Protein 6P58 (pdb70)

Radius of gyration: 21.05 Å; Cα contacts (8 Å, |Δi|>4): 597; chains: 2; bounding box: 44×36×64 Å

InterPro domains:
  IPR003018 GAF domain [PF01590] (439-574)
  IPR003018 GAF domain [SM00065] (439-590)
  IPR003660 HAMP domain [PF00672] (363-412)
  IPR003660 HAMP domain [PF00672] (616-656)
  IPR003660 HAMP domain [PS50885] (363-415)
  IPR003660 HAMP domain [PS50885] (608-659)
  IPR003660 HAMP domain [SM00304] (363-415)
  IPR003660 HAMP domain [SM00304] (608-659)
  IPR004089 Methyl-accepting chemotaxis protein (MCP) signalling domain [PF00015] (720-902)
  IPR004089 Methyl-accepting chemotaxis protein (MCP) signalling domain [PS50111] (664-900)
  IPR004089 Methyl-accepting chemotaxis protein (MCP) signalling domain [SM00283] (674-935)
  IPR016132 Phytochrome chromophore attachment domain [PS50046] (439-575)
  IPR029016 GAF-like domain superfamily [G3DSA:3.30.450.40] (422-582)
  IPR033479 Double Cache domain 1 [PF02743] (86-319)

Secondary structure (DSSP, 8-state):
-HHHHHHHHHHHHHHHHHHHHT-SEEEEEEE-TT--EEEEEEEE-TTS---TT-EE--THIIIIIHHHHHTT--EEES-GGGTT--HHHHHHHTTT--SEEEEEEEEETTEEEEEEEEEE-SS-----HHHHHHHHHHHHHHHHHHHHH-/-HHHHHHHHHHHHHHHHHHHHT-SEEEEEEE-TT--EEEEEEEE-TTS---TT-EE--THIIIIIHHHHHTT--EEES-GGGS---HHHHHHHGGGTEEEEEEEEEEETTEEEEEEEEEEESS-----HHHHHHHHHHHHHHHHHHHHH-

Sequence (300 aa):
SELRRDRRQAIFETLVAKGRELLLACDRVIVYAFDDNYVGGTVVAESVAEGWPQARDQVIEDPCFREHWVEAYRRQGRIQATTDIFKKAGLTECHLNQLRPLKVRANLVVPMVIDDQLFGLLIAHQASEPRQWQEIEIDDQFSELASTGSLVLERRLHSELRDRQAIFETLVAKGRELLACDRVIVYAFDDDNYVGTVVAESVAEEGWPQQARDQVIEEDPCFREHWVEAYRQGRIQATTDIFKAGLTECHLNQLRPLKVRANLVVPMMVIDDQLFGLLIAHQASEPRQWQEIEIDQFSELASTGSLVLERLH

Nearest PDB structures (foldseek):
  4fof-assembly1_A  TM=9.927E-01  e=2.897E-31  Thermosynechococcus vestitus BP-1
  6p58-assembly1_A  TM=9.940E-01  e=1.508E-30  Thermosynechococcus vestitus BP-1
  6mgh-assembly2_B  TM=9.436E-01  e=1.196E-17  Acaryochloris marina
  7lsc-assembly1_D  TM=9.495E-01  e=9.112E-17  Escherichia coli
  7lsc-assembly1_A  TM=9.448E-01  e=1.175E-16  Escherichia coli

Foldseek 3Di:
DLVVVLLVLQQVLFVVLCVLVVAAKKFWWFQDPQRWTAGDYMDGDPPFDDSHGDTHGDCCCVVPNQLVLLVKDKDWFQAPVPPPDDPVVCVRCVNGAAGTKIWHFQAAPSGGGTIIMTGHGPHGDGQDPVSNVVSNVSSPVSSVCSNPVD/DLVVLLLVLQQVLFVVLCVLVVAAKKFWFFQDPQGFTFRCYMDGDPPFDDRHGDTHGDNCCNPPNQVVLLVWDKDWFQAPVPPPDDPVVVVVCVNRQFGIKIWTFQAAPSGTGTIIMTGHGPHGDDQDPVSNVVSNVSSVVSRVVSNVVD

CATH classification: 3.30.450.40

Solvent-accessible surface area: 14830 Å² total; per-residue (Å²): 81,121,122,171,15,54,64,12,0,0,55,3,0,2,42,28,0,69,141,59,3,84,5,20,0,0,5,0,11,10,28,78,148,101,69,18,0,43,1,30,4,27,19,34,26,174,73,68,52,136,0,31,120,76,105,33,96,15,56,39,25,96,111,120,90,23,84,31,8,80,136,46,89,56,77,46,17,62,17,7,135,173,50,79,59,91,128,99,52,29,90,42,20,124,83,11,86,9,61,0,15,0,10,0,20,0,45,25,87,113,122,9,42,0,0,0,16,0,6,16,12,72,89,61,44,133,16,83,141,80,33,36,64,54,0,32,47,14,0,40,7,0,2,38,0,21,58,117,15,133,79,88,126,175,12,66,58,10,0,11,22,0,0,2,35,17,0,70,120,44,4,84,6,23,1,0,6,0,10,17,28,72,130,86,48,24,0,42,0,34,0,17,18,36,25,178,77,73,47,140,0,90,103,100,96,36,129,14,63,33,25,97,110,124,93,36,100,33,9,84,142,42,73,63,72,43,21,60,13,2,105,170,49,83,60,92,104,101,53,10,88,40,20,90,82,16,99,5,59,0,19,0,13,1,19,0,36,7,96,106,86,7,48,0,0,0,17,0,6,16,3,76,91,63,45,127,15,89,127,79,44,35,64,34,0,33,78,12,1,38,5,0,7,65,0,12,57,124,16,136

Structure (mmCIF, N/CA/C/O backbone):
data_6P58
#
_entry.id   6P58
#
_cell.length_a   41.618
_cell.length_b   61.052
_cell.length_c   116.148
_cell.angle_alpha   90.000
_cell.angle_beta   90.000
_cell.angle_gamma   90.000
#
_symmetry.space_group_name_H-M   'P 21 21 21'
#
loop_
_entity.id
_entity.type
_entity.pdbx_description
1 polymer 'Methyl-accepting chemotaxis protein'
2 non-polymer 'Phycoviolobilin, blue light-absorbing form'
3 non-polymer 'MAGNESIUM ION'
4 non-polymer 1,2-ETHANEDIOL
5 water water
#
loop_
_atom_site.group_PDB
_atom_site.id
_atom_site.type_symbol
_atom_site.label_atom_id
_atom_site.label_alt_id
_atom_site.label_comp_id
_atom_site.label_asym_id
_atom_site.label_entity_id
_atom_site.label_seq_id
_atom_site.pdbx_PDB_ins_code
_atom_site.Cartn_x
_atom_site.Cartn_y
_atom_site.Cartn_z
_atom_site.occupancy
_atom_site.B_iso_or_equiv
_atom_site.auth_seq_id
_atom_site.auth_comp_id
_atom_site.auth_asym_id
_atom_site.auth_atom_id
_atom_site.pdbx_PDB_model_num
ATOM 1 N N . SER A 1 1 ? 19.875 -15.975 9.837 1.00 31.99 435 SER A N 1
ATOM 2 C CA . SER A 1 1 ? 19.198 -15.475 8.612 1.00 22.92 435 SER A CA 1
ATOM 3 C C . SER A 1 1 ? 17.977 -14.632 9.000 1.00 21.69 435 SER A C 1
ATOM 4 O O . SER A 1 1 ? 17.085 -15.165 9.688 1.00 21.12 435 SER A O 1
ATOM 11 N N . GLU A 1 2 ? 17.948 -13.384 8.552 1.00 19.52 436 GLU A N 1
ATOM 12 C CA . GLU A 1 2 ? 16.855 -12.428 8.858 1.00 22.48 436 GLU A CA 1
ATOM 13 C C . GLU A 1 2 ? 15.550 -12.949 8.260 1.00 19.40 436 GLU A C 1
ATOM 14 O O . GLU A 1 2 ? 14.537 -12.838 8.878 1.00 20.76 436 GLU A O 1
ATOM 20 N N . LEU A 1 3 ? 15.603 -13.527 7.077 1.00 18.49 437 LEU A N 1
ATOM 21 C CA . LEU A 1 3 ? 14.383 -13.986 6.426 1.00 17.27 437 LEU A CA 1
ATOM 22 C C . LEU A 1 3 ? 13.725 -15.111 7.216 1.00 16.97 437 LEU A C 1
ATOM 23 O O . LEU A 1 3 ? 12.501 -15.118 7.398 1.00 17.07 437 LEU A O 1
ATOM 39 N N A ARG A 1 4 ? 14.521 -16.071 7.691 0.55 17.86 438 ARG A N 1
ATOM 40 N N B ARG A 1 4 ? 14.517 -16.074 7.693 0.45 17.85 438 ARG A N 1
ATOM 41 C CA A ARG A 1 4 ? 13.967 -17.174 8.469 0.55 17.94 438 ARG A CA 1
ATOM 42 C CA B ARG A 1 4 ? 13.945 -17.171 8.467 0.45 17.92 438 ARG A CA 1
ATOM 43 C C A ARG A 1 4 ? 13.436 -16.686 9.811 0.55 20.18 438 ARG A C 1
ATOM 44 C C B ARG A 1 4 ? 13.427 -16.681 9.813 0.45 17.83 438 ARG A C 1
ATOM 45 O O A ARG A 1 4 ? 12.340 -17.076 10.231 0.55 17.54 438 ARG A O 1
ATOM 46 O O B ARG A 1 4 ? 12.332 -17.066 10.241 0.45 17.23 438 ARG A O 1
ATOM 87 N N . ASP A 1 5 ? 14.197 -15.831 10.497 1.00 18.61 439 ASP A N 1
ATOM 88 C CA . ASP A 1 5 ? 13.734 -15.285 11.769 1.00 18.72 439 ASP A CA 1
ATOM 89 C C . ASP A 1 5 ? 12.458 -14.474 11.580 1.00 19.93 439 ASP A C 1
ATOM 90 O O . ASP A 1 5 ? 11.536 -14.552 12.400 1.00 16.99 439 ASP A O 1
ATOM 100 N N A ARG A 1 6 ? 12.403 -13.670 10.514 0.64 16.90 440 ARG A N 1
ATOM 101 N N B ARG A 1 6 ? 12.385 -13.694 10.499 0.36 16.88 440 ARG A N 1
ATOM 102 C CA A ARG A 1 6 ? 11.198 -12.915 10.184 0.64 15.94 440 ARG A CA 1
ATOM 103 C CA B ARG A 1 6 ? 11.186 -12.909 10.222 0.36 15.94 440 ARG A CA 1
ATOM 104 C C A ARG A 1 6 ? 9.970 -13.812 10.189 0.64 15.06 440 ARG A C 1
ATOM 105 C C B ARG A 1 6 ? 9.949 -13.797 10.167 0.36 15.05 440 ARG A C 1
ATOM 106 O O A ARG A 1 6 ? 8.960 -13.511 10.835 0.64 15.97 440 ARG A O 1
ATOM 107 O O B ARG A 1 6 ? 8.913 -13.478 10.762 0.36 14.57 440 ARG A O 1
ATOM 148 N N . GLN A 1 7 ? 10.032 -14.913 9.438 1.00 15.63 441 GLN A N 1
ATOM 149 C CA . GLN A 1 7 ? 8.867 -15.777 9.293 1.00 18.80 441 GLN A CA 1
ATOM 150 C C . GLN A 1 7 ? 8.428 -16.343 10.635 1.00 19.16 441 GLN A C 1
ATOM 151 O O . GLN A 1 7 ? 7.227 -16.473 10.898 1.00 19.90 441 GLN A O 1
ATOM 166 N N . ALA A 1 8 ? 9.384 -16.675 11.505 1.00 17.67 442 ALA A N 1
ATOM 167 C CA . ALA A 1 8 ? 9.032 -17.178 12.828 1.00 18.02 442 ALA A CA 1
ATOM 168 C C . ALA A 1 8 ? 8.193 -16.160 13.590 1.00 21.68 442 ALA A C 1
ATOM 169 O O . ALA A 1 8 ? 7.172 -16.505 14.196 1.00 20.60 442 ALA A O 1
ATOM 176 N N . ILE A 1 9 ? 8.609 -14.893 13.568 1.00 15.29 443 ILE A N 1
ATOM 177 C CA . ILE A 1 9 ? 7.837 -13.857 14.245 1.00 14.96 443 ILE A CA 1
ATOM 178 C C . ILE A 1 9 ? 6.477 -13.687 13.580 1.00 15.00 443 ILE A C 1
ATOM 179 O O . ILE A 1 9 ? 5.448 -13.604 14.262 1.00 14.49 443 ILE A O 1
ATOM 195 N N . PHE A 1 10 ? 6.445 -13.645 12.244 1.00 13.68 444 PHE A N 1
ATOM 196 C CA . PHE A 1 10 ? 5.177 -13.443 11.547 1.00 13.16 444 PHE A CA 1
ATOM 197 C C . PHE A 1 10 ? 4.194 -14.565 11.859 1.00 13.00 444 PHE A C 1
ATOM 198 O O . PHE A 1 10 ? 2.996 -14.321 12.038 1.00 12.78 444 PHE A O 1
ATOM 215 N N . GLU A 1 11 ? 4.679 -15.808 11.905 1.00 14.18 445 GLU A N 1
ATOM 216 C CA . GLU A 1 11 ? 3.786 -16.928 12.183 1.00 13.57 445 GLU A CA 1
ATOM 217 C C . GLU A 1 11 ? 3.191 -16.818 13.580 1.00 15.48 445 GLU A C 1
ATOM 218 O O . GLU A 1 11 ? 2.023 -17.163 13.794 1.00 16.96 445 GLU A O 1
ATOM 230 N N . THR A 1 12 ? 3.982 -16.349 14.548 1.00 13.70 446 THR A N 1
ATOM 231 C CA . THR A 1 12 ? 3.449 -16.131 15.890 1.00 13.91 446 THR A CA 1
ATOM 232 C C . THR A 1 12 ? 2.395 -15.033 15.883 1.00 14.31 446 THR A C 1
ATOM 233 O O . THR A 1 12 ? 1.346 -15.168 16.522 1.00 15.72 446 THR A O 1
ATOM 244 N N . LEU A 1 13 ? 2.652 -13.942 15.158 1.00 12.90 447 LEU A N 1
ATOM 245 C CA . LEU A 1 13 ? 1.723 -12.818 15.160 1.00 13.06 447 LEU A CA 1
ATOM 246 C C . LEU A 1 13 ? 0.374 -13.213 14.572 1.00 13.76 447 LEU A C 1
ATOM 247 O O . LEU A 1 13 ? -0.677 -12.884 15.133 1.00 13.29 447 LEU A O 1
ATOM 263 N N . VAL A 1 14 ? 0.375 -13.908 13.433 1.00 13.15 448 VAL A N 1
ATOM 264 C CA . VAL A 1 14 ? -0.899 -14.226 12.793 1.00 12.79 448 VAL A CA 1
ATOM 265 C C . VAL A 1 14 ? -1.663 -15.272 13.599 1.00 13.54 448 VAL A C 1
ATOM 266 O O . VAL A 1 14 ? -2.888 -15.194 13.732 1.00 13.25 448 VAL A O 1
ATOM 279 N N . ALA A 1 15 ? -0.957 -16.252 14.168 1.00 13.16 449 ALA A N 1
ATOM 280 C CA . ALA A 1 15 ? -1.633 -17.277 14.958 1.00 13.65 449 ALA A CA 1
ATOM 281 C C . ALA A 1 15 ? -2.207 -16.689 16.241 1.00 14.69 449 ALA A C 1
ATOM 282 O O . ALA A 1 15 ? -3.380 -16.903 16.566 1.00 15.27 449 ALA A O 1
ATOM 289 N N . LYS A 1 16 ? -1.389 -15.945 16.986 1.00 14.25 450 LYS A N 1
ATOM 290 C CA . LYS A 1 16 ? -1.875 -15.314 18.207 1.00 13.26 450 LYS A CA 1
ATOM 291 C C . LYS A 1 16 ? -2.942 -14.275 17.893 1.00 14.65 450 LYS A C 1
ATOM 292 O O . LYS A 1 16 ? -3.917 -14.128 18.640 1.00 15.31 450 LYS A O 1
ATOM 311 N N . GLY A 1 17 ? -2.777 -13.550 16.785 1.00 13.59 451 GLY A N 1
ATOM 312 C CA . GLY A 1 17 ? -3.761 -12.544 16.417 1.00 13.58 451 GLY A CA 1
ATOM 313 C C . GLY A 1 17 ? -5.133 -13.135 16.152 1.00 13.78 451 GLY A C 1
ATOM 314 O O . GLY A 1 17 ? -6.148 -12.620 16.627 1.00 14.39 451 GLY A O 1
ATOM 318 N N . ARG A 1 18 ? -5.187 -14.224 15.383 1.00 13.61 452 ARG A N 1
ATOM 319 C CA . ARG A 1 18 ? -6.482 -14.825 15.091 1.00 14.23 452 ARG A CA 1
ATOM 320 C C . ARG A 1 18 ? -7.085 -15.482 16.327 1.00 14.38 452 ARG A C 1
ATOM 321 O O . ARG A 1 18 ? -8.309 -15.483 16.489 1.00 15.39 452 ARG A O 1
ATOM 342 N N . GLU A 1 19 ? -6.250 -16.035 17.210 1.00 14.03 453 GLU A N 1
ATOM 343 C CA 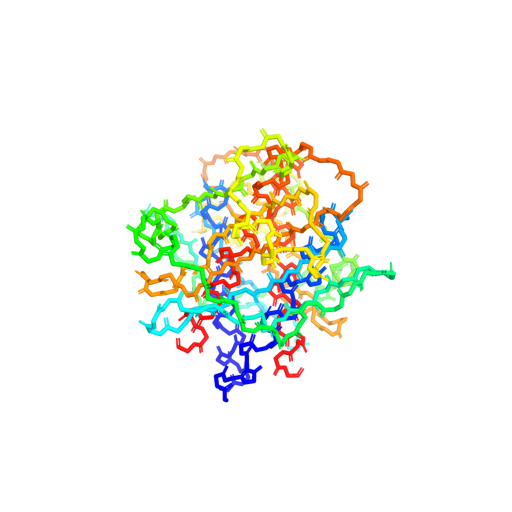. GLU A 1 19 ? -6.772 -16.599 18.450 1.00 17.60 453 GLU A CA 1
ATOM 344 C C . GLU A 1 19 ? -7.367 -15.509 19.331 1.00 16.14 453 GLU A C 1
ATOM 345 O O . GLU A 1 19 ? -8.446 -15.686 19.909 1.00 20.02 453 GLU A O 1
ATOM 357 N N A LEU A 1 20 ? -6.665 -14.381 19.449 0.62 13.40 454 LEU A N 1
ATOM 358 N N B LEU A 1 20 ? -6.696 -14.358 19.423 0.38 19.74 454 LEU A N 1
ATOM 359 C CA A LEU A 1 20 ? -7.146 -13.270 20.263 0.62 13.30 454 LEU A CA 1
ATOM 360 C CA B LEU A 1 20 ? -7.176 -13.298 20.303 0.38 32.57 454 LEU A CA 1
ATOM 361 C C A LEU A 1 20 ? -8.495 -12.769 19.763 0.62 19.92 454 LEU A C 1
ATOM 362 C C B LEU A 1 20 ? -8.451 -12.647 19.778 0.38 14.65 454 LEU A C 1
ATOM 363 O O A LEU A 1 20 ? -9.439 -12.599 20.544 0.62 15.37 454 LEU A O 1
ATOM 364 O O B LEU A 1 20 ? -9.293 -12.216 20.574 0.38 13.93 454 LEU A O 1
ATOM 395 N N . LEU A 1 21 ? -8.606 -12.540 18.457 1.00 16.34 455 LEU A N 1
ATOM 396 C CA . LEU A 1 21 ? -9.788 -11.912 17.882 1.00 14.85 455 LEU A CA 1
ATOM 397 C C . LEU A 1 21 ? -10.872 -12.896 17.475 1.00 15.77 455 LEU A C 1
ATOM 398 O O . LEU A 1 21 ? -12.017 -12.477 17.268 1.00 16.90 455 LEU A O 1
ATOM 414 N N . ALA A 1 22 ? -10.548 -14.180 17.343 1.00 14.68 456 ALA A N 1
ATOM 415 C CA . ALA A 1 22 ? -11.496 -15.169 16.839 1.00 16.41 456 ALA A CA 1
ATOM 416 C C . ALA A 1 22 ? -12.152 -14.674 15.552 1.00 15.06 456 ALA A C 1
ATOM 417 O O . ALA A 1 22 ? -13.371 -14.736 15.374 1.00 20.17 456 ALA A O 1
ATOM 424 N N . CYS A 1 23 ? -11.320 -14.162 14.652 1.00 13.42 457 CYS A N 1
ATOM 425 C CA . CYS A 1 23 ? -11.761 -13.673 13.358 1.00 13.28 457 CYS A CA 1
ATOM 426 C C . CYS A 1 23 ? -11.405 -14.695 12.283 1.00 13.18 457 CYS A C 1
ATOM 427 O O . CYS A 1 23 ? -10.838 -15.753 12.559 1.00 14.89 457 CYS A O 1
ATOM 435 N N . ASP A 1 24 ? -11.740 -14.369 11.034 1.00 13.23 458 ASP A N 1
ATOM 436 C CA . ASP A 1 24 ? -11.589 -15.338 9.956 1.00 13.38 458 ASP A CA 1
ATOM 437 C C . ASP A 1 24 ? -10.168 -15.393 9.412 1.00 16.09 458 ASP A C 1
ATOM 438 O O . ASP A 1 24 ? -9.730 -16.453 8.953 1.00 13.17 458 ASP A O 1
ATOM 447 N N . ARG A 1 25 ? -9.433 -14.287 9.454 1.00 12.24 459 ARG A N 1
ATOM 448 C CA . ARG A 1 25 ? -8.096 -14.263 8.885 1.00 11.86 459 ARG A CA 1
ATOM 449 C C . ARG A 1 25 ? -7.277 -13.188 9.576 1.00 11.39 459 ARG A C 1
ATOM 450 O O . ARG A 1 25 ? -7.798 -12.120 9.907 1.00 11.34 459 ARG A O 1
ATOM 471 N N . VAL A 1 26 ? -5.999 -13.483 9.799 1.00 11.20 460 VAL A N 1
ATOM 472 C CA . VAL A 1 26 ? -5.008 -12.480 10.173 1.00 10.90 460 VAL A CA 1
ATOM 473 C C . VAL A 1 26 ? -3.799 -12.666 9.269 1.00 11.43 460 VAL A C 1
ATOM 474 O O . VAL A 1 26 ? -3.347 -13.798 9.056 1.00 11.14 460 VAL A O 1
ATOM 487 N N . ILE A 1 27 ? -3.277 -11.560 8.737 1.00 10.78 461 ILE A N 1
ATOM 488 C CA . ILE A 1 27 ? -2.142 -11.592 7.826 1.00 10.95 461 ILE A CA 1
ATOM 489 C C . ILE A 1 27 ? -1.120 -10.541 8.236 1.00 13.03 461 ILE A C 1
ATOM 490 O O . ILE A 1 27 ? -1.436 -9.549 8.898 1.00 11.78 461 ILE A O 1
ATOM 506 N N . VAL A 1 28 ? 0.124 -10.778 7.827 1.00 11.22 462 VAL A N 1
ATOM 507 C CA . VAL A 1 28 ? 1.157 -9.749 7.797 1.00 11.39 462 VAL A CA 1
ATOM 508 C C . VAL A 1 28 ? 1.299 -9.290 6.354 1.00 11.63 462 VAL A C 1
ATOM 509 O O . VAL A 1 28 ? 1.481 -10.113 5.445 1.00 12.35 462 VAL A O 1
ATOM 522 N N . TYR A 1 29 ? 1.204 -7.981 6.145 1.00 11.58 463 TYR A N 1
ATOM 523 C CA . TYR A 1 29 ? 1.250 -7.350 4.829 1.00 11.95 463 TYR A CA 1
ATOM 524 C C . TYR A 1 29 ? 2.474 -6.444 4.839 1.00 13.17 463 TYR A C 1
ATOM 525 O O . TYR A 1 29 ? 2.468 -5.396 5.494 1.00 12.95 463 TYR A O 1
ATOM 543 N N . ALA A 1 30 ? 3.533 -6.863 4.143 1.00 12.97 464 ALA A N 1
ATOM 544 C CA . ALA A 1 30 ? 4.837 -6.214 4.216 1.00 13.56 464 ALA A CA 1
ATOM 545 C C . ALA A 1 30 ? 5.100 -5.383 2.966 1.00 16.01 464 ALA A C 1
ATOM 546 O O . ALA A 1 30 ? 4.833 -5.828 1.848 1.00 15.65 464 ALA A O 1
ATOM 553 N N . PHE A 1 31 ? 5.653 -4.187 3.163 1.00 14.46 465 PHE A N 1
ATOM 554 C CA . PHE A 1 31 ? 5.887 -3.241 2.079 1.00 15.16 465 PHE A CA 1
ATOM 555 C C . PHE A 1 31 ? 7.302 -3.353 1.525 1.00 16.24 465 PHE A C 1
ATOM 556 O O . PHE A 1 31 ? 8.261 -3.603 2.260 1.00 18.24 465 PHE A O 1
ATOM 573 N N . ASP A 1 32 ? 7.426 -3.124 0.215 1.00 17.04 466 ASP A N 1
ATOM 574 C CA . ASP A 1 32 ? 8.712 -2.905 -0.430 1.00 18.31 466 ASP A CA 1
ATOM 575 C C . ASP A 1 32 ? 8.900 -1.404 -0.690 1.00 18.82 466 ASP A C 1
ATOM 576 O O . ASP A 1 32 ? 8.129 -0.566 -0.211 1.00 20.91 466 ASP A O 1
ATOM 585 N N . ASP A 1 33 ? 9.932 -1.053 -1.462 1.00 20.15 467 ASP A N 1
ATOM 586 C CA . ASP A 1 33 ? 10.278 0.355 -1.644 1.00 20.79 467 ASP A CA 1
ATOM 587 C C . ASP A 1 33 ? 9.308 1.093 -2.560 1.00 21.02 467 ASP A C 1
ATOM 588 O O . ASP A 1 33 ? 9.317 2.330 -2.581 1.00 22.02 467 ASP A O 1
ATOM 597 N N . ASN A 1 34 ? 8.492 0.376 -3.330 1.00 24.16 468 ASN A N 1
ATOM 598 C CA . ASN A 1 34 ? 7.378 0.993 -4.038 1.00 21.36 468 ASN A CA 1
ATOM 599 C C . ASN A 1 34 ? 6.140 1.104 -3.159 1.00 19.83 468 ASN A C 1
ATOM 600 O O . ASN A 1 34 ? 5.102 1.584 -3.629 1.00 21.56 468 ASN A O 1
ATOM 611 N N . TYR A 1 35 ? 6.240 0.683 -1.897 1.00 18.40 469 TYR A N 1
ATOM 612 C CA . TYR A 1 35 ? 5.084 0.526 -1.016 1.00 17.40 469 TYR A CA 1
ATOM 613 C C . TYR A 1 35 ? 4.026 -0.373 -1.643 1.00 19.68 469 TYR A C 1
ATOM 614 O O . TYR A 1 35 ? 2.824 -0.192 -1.438 1.00 17.95 469 TYR A O 1
ATOM 632 N N . VAL A 1 36 ? 4.489 -1.336 -2.431 1.00 17.46 470 VAL A N 1
ATOM 633 C CA . VAL A 1 36 ? 3.692 -2.498 -2.792 1.00 17.23 470 VAL A CA 1
ATOM 634 C C . VAL A 1 36 ? 3.775 -3.479 -1.635 1.00 16.27 470 VAL A C 1
ATOM 635 O O . VAL A 1 36 ? 4.849 -3.695 -1.062 1.00 17.01 470 VAL A O 1
ATOM 648 N N A GLY A 1 37 ? 2.643 -4.071 -1.281 0.96 15.56 471 GLY A N 1
ATOM 649 N N B GLY A 1 37 ? 2.645 -4.077 -1.281 0.04 15.55 471 GLY A N 1
ATOM 650 C CA A GLY A 1 37 ? 2.554 -4.972 -0.143 0.96 14.71 471 GLY A CA 1
ATOM 651 C CA B GLY A 1 37 ? 2.558 -4.964 -0.131 0.04 14.95 471 GLY A CA 1
ATOM 652 C C A GLY A 1 37 ? 2.432 -6.419 -0.587 0.96 15.95 471 GLY A C 1
ATOM 653 C C B GLY A 1 37 ? 2.396 -6.413 -0.558 0.04 14.84 471 GLY A C 1
ATOM 654 O O A GLY A 1 37 ? 1.800 -6.717 -1.604 0.96 15.75 471 GLY A O 1
ATOM 655 O O B GLY A 1 37 ? 1.698 -6.708 -1.532 0.04 15.26 471 GLY A O 1
ATOM 662 N N . THR A 1 38 ? 3.045 -7.309 0.182 1.00 14.62 472 THR A N 1
ATOM 663 C CA . THR A 1 38 ? 2.952 -8.743 -0.048 1.00 14.76 472 THR A CA 1
ATOM 664 C C . THR A 1 38 ? 2.447 -9.402 1.223 1.00 13.91 472 THR A C 1
ATOM 665 O O . THR A 1 38 ? 2.920 -9.090 2.321 1.00 13.51 472 THR A O 1
ATOM 676 N N . VAL A 1 39 ? 1.481 -10.302 1.076 1.00 14.20 473 VAL A N 1
ATOM 677 C CA . VAL A 1 39 ? 1.006 -11.097 2.202 1.00 13.18 473 VAL A CA 1
ATOM 678 C C . VAL A 1 39 ? 2.063 -12.163 2.472 1.00 15.50 473 VAL A C 1
ATOM 679 O O . VAL A 1 39 ? 2.227 -13.099 1.686 1.00 18.52 473 VAL A O 1
ATOM 692 N N . VAL A 1 40 ? 2.792 -12.012 3.577 1.00 13.30 474 VAL A N 1
ATOM 693 C CA . VAL A 1 40 ? 3.929 -12.878 3.881 1.00 13.86 474 VAL A CA 1
ATOM 694 C C . VAL A 1 40 ? 3.639 -13.883 4.984 1.00 14.94 474 VAL A C 1
ATOM 695 O O . VAL A 1 40 ? 4.489 -14.749 5.246 1.00 17.32 474 VAL A O 1
ATOM 708 N N . ALA A 1 41 ? 2.485 -13.798 5.639 1.00 12.92 475 ALA A N 1
ATOM 709 C CA . ALA A 1 41 ? 2.083 -14.789 6.626 1.00 12.81 475 ALA A CA 1
ATOM 710 C C . ALA A 1 41 ? 0.575 -14.704 6.782 1.00 12.26 475 ALA A C 1
ATOM 711 O O . ALA A 1 41 ? -0.016 -13.634 6.615 1.00 12.18 475 ALA A O 1
ATOM 718 N N . GLU A 1 42 ? -0.041 -15.841 7.097 1.00 12.36 476 GLU A N 1
ATOM 719 C CA . GLU A 1 42 ? -1.490 -15.905 7.196 1.00 12.07 476 GLU A CA 1
ATOM 720 C C . GLU A 1 42 ? -1.906 -16.997 8.168 1.00 12.99 476 GLU A C 1
ATOM 721 O O . GLU A 1 42 ? -1.346 -18.097 8.166 1.00 13.37 476 GLU A O 1
ATOM 733 N N . SER A 1 43 ? -2.899 -16.676 8.993 1.00 11.93 477 SER A N 1
ATOM 734 C CA . SER A 1 43 ? -3.682 -17.661 9.729 1.00 12.19 477 SER A CA 1
ATOM 735 C C . SER A 1 43 ? -5.130 -17.444 9.317 1.00 12.20 477 SER A C 1
ATOM 736 O O . SER A 1 43 ? -5.646 -16.329 9.438 1.00 11.85 477 SER A O 1
ATOM 744 N N . VAL A 1 44 ? -5.775 -18.487 8.800 1.00 12.63 478 VAL A N 1
ATOM 745 C CA . VAL A 1 44 ? -7.095 -18.343 8.196 1.00 12.86 478 VAL A CA 1
ATOM 746 C C . VAL A 1 44 ? -7.966 -19.527 8.587 1.00 13.44 478 VAL A C 1
ATOM 747 O O . VAL A 1 44 ? -7.515 -20.678 8.583 1.00 13.82 478 VAL A O 1
ATOM 760 N N . ALA A 1 45 ? -9.217 -19.233 8.929 1.00 13.65 479 ALA A N 1
ATOM 761 C CA . ALA A 1 45 ? -10.173 -20.258 9.307 1.00 14.36 479 ALA A CA 1
ATOM 762 C C . ALA A 1 45 ? -10.609 -21.063 8.086 1.00 15.04 479 ALA A C 1
ATOM 763 O O . ALA A 1 45 ? -10.417 -20.661 6.936 1.00 15.05 479 ALA A O 1
ATOM 770 N N . GLU A 1 46 ? -11.220 -22.213 8.354 1.00 15.79 480 GLU A N 1
ATOM 771 C CA . GLU A 1 46 ? -11.625 -23.102 7.275 1.00 16.62 480 GLU A CA 1
ATOM 772 C C . GLU A 1 46 ? -12.694 -22.449 6.409 1.00 17.09 480 GLU A C 1
ATOM 773 O O . GLU A 1 46 ? -13.563 -21.724 6.901 1.00 22.00 480 GLU A O 1
ATOM 785 N N . GLY A 1 47 ? -12.624 -22.716 5.107 1.00 17.59 481 GLY A N 1
ATOM 786 C CA . GLY A 1 47 ? -13.623 -22.262 4.165 1.00 18.35 481 GLY A CA 1
ATOM 787 C C . GLY A 1 47 ? -13.279 -20.977 3.443 1.00 17.89 481 GLY A C 1
ATOM 788 O O . GLY A 1 47 ? -13.957 -20.635 2.467 1.00 20.65 481 GLY A O 1
ATOM 792 N N . TRP A 1 48 ? -12.250 -20.261 3.882 1.00 16.81 482 TRP A N 1
ATOM 793 C CA . TRP A 1 48 ? -11.924 -18.985 3.269 1.00 16.45 482 TRP A CA 1
ATOM 794 C C . TRP A 1 48 ? -10.696 -19.117 2.380 1.00 21.75 482 TRP A C 1
ATOM 795 O O . TRP A 1 48 ? -9.799 -19.918 2.662 1.00 20.38 482 TRP A O 1
ATOM 816 N N . PRO A 1 49 ? -10.638 -18.364 1.281 1.00 19.19 483 PRO A N 1
ATOM 817 C CA . PRO A 1 49 ? -9.454 -18.426 0.422 1.00 19.64 483 PRO A CA 1
ATOM 818 C C . PRO A 1 49 ? -8.202 -18.062 1.200 1.00 18.80 483 PRO A C 1
ATOM 819 O O . PRO A 1 49 ? -8.232 -17.273 2.147 1.00 19.59 483 PRO A O 1
ATOM 830 N N . GLN A 1 50 ? -7.089 -18.658 0.793 1.00 19.87 484 GLN A N 1
ATOM 831 C CA . GLN A 1 50 ? -5.799 -18.378 1.408 1.00 17.14 484 GLN A CA 1
ATOM 832 C C . GLN A 1 50 ? -5.206 -17.152 0.726 1.00 22.71 484 GLN A C 1
ATOM 833 O O . GLN A 1 50 ? -4.843 -17.204 -0.454 1.00 24.41 484 GLN A O 1
ATOM 847 N N . ALA A 1 51 ? -5.137 -16.044 1.462 1.00 17.71 485 ALA A N 1
ATOM 848 C CA . ALA A 1 51 ? -4.541 -14.810 0.970 1.00 15.83 485 ALA A CA 1
ATOM 849 C C . ALA A 1 51 ? -3.021 -14.847 0.992 1.00 17.45 485 ALA A C 1
ATOM 850 O O . ALA A 1 51 ? -2.386 -13.895 0.525 1.00 19.50 485 ALA A O 1
ATOM 857 N N . ARG A 1 52 ? -2.425 -15.914 1.514 1.00 15.54 486 ARG A N 1
ATOM 858 C CA . ARG A 1 52 ? -0.976 -15.973 1.619 1.00 14.08 486 ARG A CA 1
ATOM 859 C C . ARG A 1 52 ? -0.341 -15.905 0.233 1.00 33.73 486 ARG A C 1
ATOM 860 O O . ARG A 1 52 ? -0.888 -16.408 -0.752 1.00 22.25 486 ARG A O 1
ATOM 864 N N . ASP A 1 53 ? 0.813 -15.245 0.163 1.00 18.61 487 ASP A N 1
ATOM 865 C CA . ASP A 1 53 ? 1.592 -15.135 -1.071 1.00 17.04 487 ASP A CA 1
ATOM 866 C C . ASP A 1 53 ? 0.857 -14.352 -2.159 1.00 19.83 487 ASP A C 1
ATOM 867 O O . ASP A 1 53 ? 0.946 -14.676 -3.344 1.00 33.78 487 ASP A O 1
ATOM 875 N N . GLN A 1 54 ? 0.124 -13.316 -1.759 1.00 17.26 488 GLN A N 1
ATOM 876 C CA . GLN A 1 54 ? -0.480 -12.374 -2.692 1.00 17.98 488 GLN A CA 1
ATOM 877 C C . GLN A 1 54 ? 0.319 -11.077 -2.666 1.00 16.11 488 GLN A C 1
ATOM 878 O O . GLN A 1 54 ? 0.612 -10.550 -1.588 1.00 17.01 488 GLN A O 1
ATOM 892 N N . VAL A 1 55 ? 0.670 -10.572 -3.846 1.00 17.58 489 VAL A N 1
ATOM 893 C CA . VAL A 1 55 ? 1.228 -9.232 -3.999 1.00 18.47 489 VAL A CA 1
ATOM 894 C C . VAL A 1 55 ? 0.079 -8.314 -4.387 1.00 19.75 489 VAL A C 1
ATOM 895 O O . VAL A 1 55 ? -0.576 -8.529 -5.414 1.00 22.84 489 VAL A O 1
ATOM 908 N N . ILE A 1 56 ? -0.174 -7.299 -3.564 1.00 16.51 490 ILE A N 1
ATOM 909 C CA . ILE A 1 56 ? -1.295 -6.386 -3.752 1.00 16.59 490 ILE A CA 1
ATOM 910 C C . ILE A 1 56 ? -0.744 -4.969 -3.726 1.00 16.71 490 ILE A C 1
ATOM 911 O O . ILE A 1 56 ? -0.331 -4.480 -2.667 1.00 19.59 490 ILE A O 1
ATOM 927 N N . GLU A 1 57 ? -0.746 -4.307 -4.877 1.00 17.80 491 GLU A N 1
ATOM 928 C CA . GLU A 1 57 ? -0.297 -2.924 -4.969 1.00 20.18 491 GLU A CA 1
ATOM 929 C C . GLU A 1 57 ? -1.495 -2.005 -4.771 1.00 18.07 491 GLU A C 1
ATOM 930 O O . GLU A 1 57 ? -2.404 -1.961 -5.609 1.00 21.54 491 GLU A O 1
ATOM 942 N N . ASP A 1 58 ? -1.484 -1.258 -3.679 1.00 17.27 492 ASP A N 1
ATOM 943 C CA . ASP A 1 58 ? -2.546 -0.308 -3.365 1.00 17.24 492 ASP A CA 1
ATOM 944 C C . ASP A 1 58 ? -1.904 1.057 -3.170 1.00 17.42 492 ASP A C 1
ATOM 945 O O . ASP A 1 58 ? -1.209 1.271 -2.158 1.00 17.09 492 ASP A O 1
ATOM 954 N N . PRO A 1 59 ? -2.091 2.004 -4.094 1.00 18.55 493 PRO A N 1
ATOM 955 C CA . PRO A 1 59 ? -1.344 3.271 -4.011 1.00 18.92 493 PRO A CA 1
ATOM 956 C C . PRO A 1 59 ? -1.757 4.178 -2.863 1.00 18.29 493 PRO A C 1
ATOM 957 O O . PRO A 1 59 ? -1.025 5.132 -2.571 1.00 18.59 493 PRO A O 1
ATOM 968 N N . CYS A 1 60 ? -2.888 3.925 -2.200 1.00 18.09 494 CYS A N 1
ATOM 969 C CA . CYS A 1 60 ? -3.353 4.869 -1.187 1.00 17.41 494 CYS A CA 1
ATOM 970 C C . CYS A 1 60 ? -2.359 5.010 -0.041 1.00 16.61 494 CYS A C 1
ATOM 971 O O . CYS A 1 60 ? -2.262 6.083 0.564 1.00 16.73 494 CYS A O 1
ATOM 978 N N . PHE A 1 61 ? -1.605 3.955 0.268 1.00 15.93 495 PHE A N 1
ATOM 979 C CA . PHE A 1 61 ? -0.672 4.029 1.389 1.00 15.52 495 PHE A CA 1
ATOM 980 C C . PHE A 1 61 ? 0.441 5.034 1.112 1.00 16.70 495 PHE A C 1
ATOM 981 O O . PHE A 1 61 ? 0.637 5.988 1.873 1.00 16.57 495 PHE A O 1
ATOM 998 N N . ARG A 1 62 ? 1.178 4.844 0.016 1.00 16.75 496 ARG A N 1
ATOM 999 C CA . ARG A 1 62 ? 2.280 5.754 -0.278 1.00 17.57 496 ARG A CA 1
ATOM 1000 C C . ARG A 1 62 ? 1.782 7.162 -0.573 1.00 18.33 496 ARG A C 1
ATOM 1001 O O . ARG A 1 62 ? 2.491 8.138 -0.301 1.00 18.81 496 ARG A O 1
ATOM 1022 N N . GLU A 1 63 ? 0.567 7.293 -1.107 1.00 18.57 497 GLU A N 1
ATOM 1023 C CA . GLU A 1 63 ? 0.077 8.607 -1.502 1.00 19.49 497 GLU A CA 1
ATOM 1024 C C . GLU A 1 63 ? -0.497 9.397 -0.333 1.00 19.09 497 GLU A C 1
ATOM 1025 O O . GLU A 1 63 ? -0.487 10.632 -0.374 1.00 19.98 497 GLU A O 1
ATOM 1037 N N . HIS A 1 64 ? -0.979 8.724 0.716 1.00 18.05 498 HIS A N 1
ATOM 1038 C CA . HIS A 1 64 ? -1.707 9.435 1.764 1.00 17.87 498 HIS A CA 1
ATOM 1039 C C . HIS A 1 64 ? -1.300 9.074 3.185 1.00 16.97 498 HIS A C 1
ATOM 1040 O O . HIS A 1 64 ? -1.321 9.949 4.053 1.00 17.15 498 HIS A O 1
ATOM 1054 N N . TRP A 1 65 ? -0.950 7.813 3.457 1.00 16.16 499 TRP A N 1
ATOM 1055 C CA . TRP A 1 65 ? -1.060 7.293 4.815 1.00 15.36 499 TRP A CA 1
ATOM 1056 C C . TRP A 1 65 ? 0.213 6.739 5.443 1.00 15.74 499 TRP A C 1
ATOM 1057 O O . TRP A 1 65 ? 0.178 6.395 6.629 1.00 14.56 499 TRP A O 1
ATOM 1078 N N . VAL A 1 66 ? 1.327 6.639 4.718 1.00 16.13 500 VAL A N 1
ATOM 1079 C CA . VAL A 1 66 ? 2.506 5.988 5.294 1.00 16.85 500 VAL A CA 1
ATOM 1080 C C . VAL A 1 66 ? 2.934 6.688 6.582 1.00 17.03 500 VAL A C 1
ATOM 1081 O O . VAL A 1 66 ? 3.133 6.046 7.622 1.00 16.01 500 VAL A O 1
ATOM 1094 N N . GLU A 1 67 ? 3.070 8.016 6.538 1.00 16.92 501 GLU A N 1
ATOM 1095 C CA . GLU A 1 67 ? 3.506 8.747 7.725 1.00 16.45 501 GLU A CA 1
ATOM 1096 C C . GLU A 1 67 ? 2.505 8.599 8.865 1.00 16.70 501 GLU A C 1
ATOM 1097 O O . GLU A 1 67 ? 2.895 8.464 10.031 1.00 16.04 501 GLU A O 1
ATOM 1109 N N . ALA A 1 68 ? 1.209 8.629 8.550 1.00 15.62 502 ALA A N 1
ATOM 1110 C CA . ALA A 1 68 ? 0.198 8.472 9.589 1.00 15.28 502 ALA A CA 1
ATOM 1111 C C . ALA A 1 68 ? 0.300 7.105 10.254 1.00 14.56 502 ALA A C 1
ATOM 1112 O O . ALA A 1 68 ? 0.176 6.990 11.480 1.00 14.55 502 ALA A O 1
ATOM 1119 N N . TYR A 1 69 ? 0.520 6.053 9.464 1.00 14.09 503 TYR A N 1
ATOM 1120 C CA . TYR A 1 69 ? 0.661 4.721 10.044 1.00 13.53 503 TYR A CA 1
ATOM 1121 C C . TYR A 1 69 ? 1.922 4.624 10.894 1.00 13.86 503 TYR A C 1
ATOM 1122 O O . TYR A 1 69 ? 1.922 3.962 11.938 1.00 14.58 503 TYR A O 1
ATOM 1140 N N A ARG A 1 70 ? 3.010 5.267 10.463 0.53 14.48 504 ARG A N 1
ATOM 1141 N N B ARG A 1 70 ? 3.000 5.293 10.474 0.47 14.48 504 ARG A N 1
ATOM 1142 C CA A ARG A 1 70 ? 4.199 5.315 11.304 0.53 15.23 504 ARG A CA 1
ATOM 1143 C CA B ARG A 1 70 ? 4.210 5.331 11.289 0.47 15.06 504 ARG A CA 1
ATOM 1144 C C A ARG A 1 70 ? 3.871 5.879 12.678 0.53 15.35 504 ARG A C 1
ATOM 1145 C C B ARG A 1 70 ? 3.942 5.958 12.651 0.47 16.17 504 ARG A C 1
ATOM 1146 O O A ARG A 1 70 ? 4.464 5.463 13.680 0.53 15.64 504 ARG A O 1
ATOM 1147 O O B ARG A 1 70 ? 4.657 5.671 13.618 0.47 18.03 504 ARG A O 1
ATOM 1188 N N . GLN A 1 71 ? 2.928 6.816 12.744 1.00 16.33 505 GLN A N 1
ATOM 1189 C CA . GLN A 1 71 ? 2.566 7.488 13.983 1.00 16.85 505 GLN A CA 1
ATOM 1190 C C . GLN A 1 71 ? 1.427 6.796 14.725 1.00 16.75 505 GLN A C 1
ATOM 1191 O O . GLN A 1 71 ? 0.918 7.347 15.704 1.00 18.60 505 GLN A O 1
ATOM 1206 N N . GLY A 1 72 ? 1.015 5.611 14.287 1.00 14.61 506 GLY A N 1
ATOM 1207 C CA . GLY A 1 72 ? 0.042 4.831 15.021 1.00 16.85 506 GLY A CA 1
ATOM 1208 C C . GLY A 1 72 ? -1.368 4.836 14.476 1.00 13.90 506 GLY A C 1
ATOM 1209 O O . GLY A 1 72 ? -2.276 4.358 15.166 1.00 14.16 506 GLY A O 1
ATOM 1213 N N . ARG A 1 73 ? -1.584 5.357 13.272 1.00 13.82 507 ARG A N 1
ATOM 1214 C CA . ARG A 1 73 ? -2.893 5.259 12.645 1.00 13.61 507 ARG A CA 1
ATOM 1215 C C . ARG A 1 73 ? -3.306 3.797 12.531 1.00 12.97 507 ARG A C 1
ATOM 1216 O O . ARG A 1 73 ? -2.470 2.903 12.365 1.00 12.74 507 ARG A O 1
ATOM 1237 N N . ILE A 1 74 ? -4.614 3.557 12.630 1.00 12.98 508 ILE A N 1
ATOM 1238 C CA . ILE A 1 74 ? -5.189 2.250 12.328 1.00 12.52 508 ILE A CA 1
ATOM 1239 C C . ILE A 1 74 ? -6.273 2.429 11.272 1.00 12.69 508 ILE A C 1
ATOM 1240 O O . ILE A 1 74 ? -6.592 3.555 10.879 1.00 13.20 508 ILE A O 1
ATOM 1256 N N . GLN A 1 75 ? -6.844 1.321 10.809 1.00 12.43 509 GLN A N 1
ATOM 1257 C CA . GLN A 1 75 ? -8.112 1.334 10.092 1.00 12.83 509 GLN A CA 1
ATOM 1258 C C . GLN A 1 75 ? -9.002 0.290 10.742 1.00 12.81 509 GLN A C 1
ATOM 1259 O O . GLN A 1 75 ? -8.645 -0.892 10.781 1.00 12.44 509 GLN A O 1
ATOM 1273 N N . ALA A 1 76 ? -10.147 0.726 11.256 1.00 13.46 510 ALA A N 1
ATOM 1274 C CA . ALA A 1 76 ? -11.169 -0.164 11.795 1.00 14.19 510 ALA A CA 1
ATOM 1275 C C . ALA A 1 76 ? -12.432 0.072 10.980 1.00 16.68 510 ALA A C 1
ATOM 1276 O O . ALA A 1 76 ? -13.026 1.155 11.048 1.00 16.50 510 ALA A O 1
ATOM 1283 N N . THR A 1 77 ? -12.830 -0.929 10.199 1.00 14.49 511 THR A N 1
ATOM 1284 C CA . THR A 1 77 ? -13.995 -0.835 9.330 1.00 15.41 511 THR A CA 1
ATOM 1285 C C . THR A 1 77 ? -14.980 -1.926 9.716 1.00 15.81 511 THR A C 1
ATOM 1286 O O . THR A 1 77 ? -14.652 -3.116 9.653 1.00 15.27 511 THR A O 1
ATOM 1297 N N . THR A 1 78 ? -16.184 -1.511 10.108 1.00 15.20 512 THR A N 1
ATOM 1298 C CA . THR A 1 78 ? -17.215 -2.446 10.537 1.00 14.53 512 THR A CA 1
ATOM 1299 C C . THR A 1 78 ? -17.838 -3.169 9.351 1.00 14.51 512 THR A C 1
ATOM 1300 O O . THR A 1 78 ? -18.112 -4.373 9.428 1.00 14.03 512 THR A O 1
ATOM 1311 N N . ASP A 1 79 ? -18.057 -2.458 8.246 1.00 16.02 513 ASP A N 1
ATOM 1312 C CA . ASP A 1 79 ? -18.709 -3.034 7.072 1.00 16.45 513 ASP A CA 1
ATOM 1313 C C . ASP A 1 79 ? -18.141 -2.338 5.844 1.00 17.63 513 ASP A C 1
ATOM 1314 O O . ASP A 1 79 ? -18.459 -1.171 5.591 1.00 19.62 513 ASP A O 1
ATOM 1323 N N . ILE A 1 80 ? -17.308 -3.048 5.078 1.00 16.63 514 ILE A N 1
ATOM 1324 C CA . ILE A 1 80 ? -16.652 -2.424 3.934 1.00 17.73 514 ILE A CA 1
ATOM 1325 C C . ILE A 1 80 ? -17.655 -1.966 2.885 1.00 20.03 514 ILE A C 1
ATOM 1326 O O . ILE A 1 80 ? -17.353 -1.065 2.096 1.00 22.09 514 ILE A O 1
ATOM 1342 N N . PHE A 1 81 ? -18.844 -2.561 2.854 1.00 22.54 515 PHE A N 1
ATOM 1343 C CA . PHE A 1 81 ? -19.863 -2.171 1.888 1.00 29.88 515 PHE A CA 1
ATOM 1344 C C . PHE A 1 81 ? -20.605 -0.905 2.294 1.00 31.32 515 PHE A C 1
ATOM 1345 O O . PHE A 1 81 ? -21.437 -0.419 1.520 1.00 35.86 515 PHE A O 1
ATOM 1362 N N A LYS A 1 82 ? -20.324 -0.363 3.479 0.31 27.77 516 LYS A N 1
ATOM 1363 N N B LYS A 1 82 ? -20.329 -0.360 3.479 0.69 27.90 516 LYS A N 1
ATOM 1364 C CA A LYS A 1 82 ? -20.897 0.897 3.933 0.31 26.45 516 LYS A CA 1
ATOM 1365 C CA B LYS A 1 82 ? -20.902 0.906 3.915 0.69 28.41 516 LYS A CA 1
ATOM 1366 C C A LYS A 1 82 ? -19.846 1.992 4.068 0.31 43.80 516 LYS A C 1
ATOM 1367 C C B LYS A 1 82 ? -19.845 1.992 4.071 0.69 35.18 516 LYS A C 1
ATOM 1368 O O A LYS A 1 82 ? -20.126 3.037 4.666 0.31 64.04 516 LYS A O 1
ATOM 1369 O O B LYS A 1 82 ? -20.119 3.031 4.681 0.69 42.08 516 LYS A O 1
ATOM 1406 N N . ALA A 1 83 ? -18.648 1.780 3.526 1.00 27.12 517 ALA A N 1
ATOM 1407 C CA . ALA A 1 83 ? -17.550 2.730 3.637 1.00 32.67 517 ALA A CA 1
ATOM 1408 C C . ALA A 1 83 ? -17.383 3.589 2.389 1.00 27.57 517 ALA A C 1
ATOM 1409 O O . ALA A 1 83 ? -16.423 4.361 2.306 1.00 50.64 517 ALA A O 1
ATOM 1416 N N . GLY A 1 84 ? -18.288 3.473 1.422 1.00 32.65 518 GLY A N 1
ATOM 1417 C CA . GLY A 1 84 ? -18.195 4.279 0.214 1.00 33.62 518 GLY A CA 1
ATOM 1418 C C . GLY A 1 84 ? -16.909 4.079 -0.557 1.00 44.69 518 GLY A C 1
ATOM 1419 O O . GLY A 1 84 ? -16.350 5.045 -1.091 1.00 44.30 518 GLY A O 1
ATOM 1423 N N . LEU A 1 85 ? -16.427 2.842 -0.634 1.00 31.41 519 LEU A N 1
ATOM 1424 C CA . LEU A 1 85 ? -15.174 2.562 -1.315 1.00 27.40 519 LEU A CA 1
ATOM 1425 C C . LEU A 1 85 ? -15.396 2.428 -2.819 1.00 30.07 519 LEU A C 1
ATOM 1426 O O . LEU A 1 85 ? -16.489 2.102 -3.289 1.00 35.67 519 LEU A O 1
ATOM 1442 N N . THR A 1 86 ? -14.332 2.688 -3.575 1.00 29.41 520 THR A N 1
ATOM 1443 C CA . THR A 1 86 ? -14.390 2.621 -5.025 1.00 31.35 520 THR 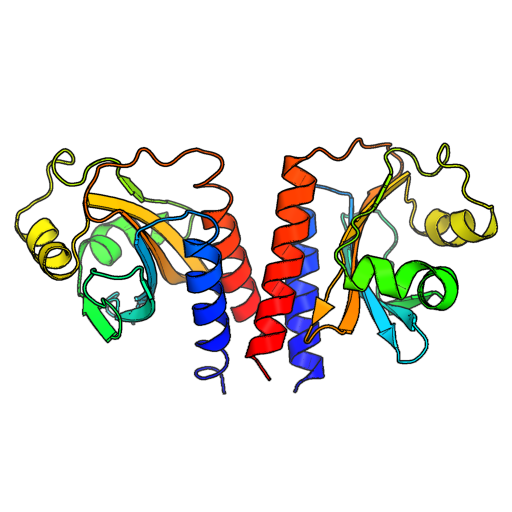A CA 1
ATOM 1444 C C . THR A 1 86 ? -14.357 1.170 -5.494 1.00 30.51 520 THR A C 1
ATOM 1445 O O . THR A 1 86 ? -14.008 0.254 -4.746 1.00 28.25 520 THR A O 1
ATOM 1456 N N . GLU A 1 87 ? -14.727 0.970 -6.761 1.00 31.31 521 GLU A N 1
ATOM 1457 C CA . GLU A 1 87 ? -14.686 -0.373 -7.327 1.00 29.31 521 GLU A CA 1
ATOM 1458 C C . GLU A 1 87 ? -13.266 -0.924 -7.346 1.00 33.95 521 GLU A C 1
ATOM 1459 O O . GLU A 1 87 ? -13.071 -2.136 -7.203 1.00 28.12 521 GLU A O 1
ATOM 1471 N N . CYS A 1 88 ? -12.266 -0.055 -7.521 1.00 23.82 522 CYS A N 1
ATOM 1472 C CA . CYS A 1 88 ? -10.878 -0.501 -7.460 1.00 23.76 522 CYS A CA 1
ATOM 1473 C C . CYS A 1 88 ? -10.567 -1.138 -6.116 1.00 23.98 522 CYS A C 1
ATOM 1474 O O . CYS A 1 88 ? -9.886 -2.170 -6.050 1.00 22.95 522 CYS A O 1
ATOM 1481 N N . HIS A 1 89 ? -11.007 -0.501 -5.029 1.00 23.89 523 HIS A N 1
ATOM 1482 C CA . HIS A 1 89 ? -10.726 -1.024 -3.699 1.00 25.33 523 HIS A CA 1
ATOM 1483 C C . HIS A 1 89 ? -11.475 -2.330 -3.463 1.00 19.39 523 HIS A C 1
ATOM 1484 O O . HIS A 1 89 ? -10.892 -3.321 -3.007 1.00 20.10 523 HIS A O 1
ATOM 1498 N N . LEU A 1 90 ? -12.771 -2.355 -3.774 1.00 23.13 524 LEU A N 1
ATOM 1499 C CA . LEU A 1 90 ? -13.539 -3.580 -3.582 1.00 22.23 524 LEU A CA 1
ATOM 1500 C C . LEU A 1 90 ? -12.980 -4.710 -4.436 1.00 26.66 524 LEU A C 1
ATOM 1501 O O . LEU A 1 90 ? -12.959 -5.871 -4.009 1.00 22.53 524 LEU A O 1
ATOM 1517 N N . ASN A 1 91 ? -12.499 -4.383 -5.639 1.00 24.27 525 ASN A N 1
ATOM 1518 C CA . ASN A 1 91 ? -11.980 -5.404 -6.542 1.00 25.17 525 ASN A CA 1
ATOM 1519 C C . ASN A 1 91 ? -10.792 -6.139 -5.934 1.00 23.54 525 ASN A C 1
ATOM 1520 O O . ASN A 1 91 ? -10.664 -7.358 -6.091 1.00 24.67 525 ASN A O 1
ATOM 1531 N N . GLN A 1 92 ? -9.904 -5.418 -5.245 1.00 20.68 526 GLN A N 1
ATOM 1532 C CA . GLN A 1 92 ? -8.710 -6.059 -4.706 1.00 20.53 526 GLN A CA 1
ATOM 1533 C C . GLN A 1 92 ? -9.016 -6.920 -3.487 1.00 21.63 526 GLN A C 1
ATOM 1534 O O . GLN A 1 92 ? -8.258 -7.853 -3.200 1.00 24.96 526 GLN A O 1
ATOM 1548 N N . LEU A 1 93 ? -10.110 -6.642 -2.776 1.00 18.95 527 LEU A N 1
ATOM 1549 C CA . LEU A 1 93 ? -10.513 -7.455 -1.636 1.00 16.27 527 LEU A CA 1
ATOM 1550 C C . LEU A 1 93 ? -11.426 -8.611 -2.022 1.00 15.63 527 LEU A C 1
ATOM 1551 O O . LEU A 1 93 ? -11.529 -9.582 -1.263 1.00 17.94 527 LEU A O 1
ATOM 1567 N N . ARG A 1 94 ? -12.082 -8.534 -3.177 1.00 19.18 528 ARG A N 1
ATOM 1568 C CA . ARG A 1 94 ? -13.082 -9.538 -3.528 1.00 19.34 528 ARG A CA 1
ATOM 1569 C C . ARG A 1 94 ? -12.541 -10.962 -3.551 1.00 19.85 528 ARG A C 1
ATOM 1570 O O . ARG A 1 94 ? -13.240 -11.864 -3.056 1.00 23.91 528 ARG A O 1
ATOM 1591 N N . PRO A 1 95 ? -11.359 -11.247 -4.102 1.00 19.06 529 PRO A N 1
ATOM 1592 C CA . PRO A 1 95 ? -10.870 -12.635 -4.083 1.00 17.63 529 PRO A CA 1
ATOM 1593 C C . PRO A 1 95 ? -10.591 -13.157 -2.685 1.00 17.29 529 PRO A C 1
ATOM 1594 O O . PRO A 1 95 ? -10.615 -14.378 -2.480 1.00 19.70 529 PRO A O 1
ATOM 1605 N N . LEU A 1 96 ? -10.337 -12.277 -1.718 1.00 16.88 530 LEU A N 1
ATOM 1606 C CA . LEU A 1 96 ? -10.002 -12.706 -0.365 1.00 19.12 530 LEU A CA 1
ATOM 1607 C C . LEU A 1 96 ? -11.230 -12.895 0.512 1.00 20.79 530 LEU A C 1
ATOM 1608 O O . LEU A 1 96 ? -11.200 -13.716 1.435 1.00 26.76 530 LEU A O 1
ATOM 1624 N N . LYS A 1 97 ? -12.308 -12.165 0.231 1.00 15.05 531 LYS A N 1
ATOM 1625 C CA . LYS A 1 97 ? -13.500 -12.143 1.071 1.00 16.38 531 LYS A CA 1
ATOM 1626 C C . LYS A 1 97 ? -13.210 -11.333 2.329 1.00 25.89 531 LYS A C 1
ATOM 1627 O O . LYS A 1 97 ? -12.633 -11.842 3.297 1.00 23.36 531 LYS A O 1
ATOM 1646 N N . VAL A 1 98 ? -13.584 -10.058 2.303 1.00 16.24 532 VAL A N 1
ATOM 1647 C CA . VAL A 1 98 ? -13.410 -9.146 3.426 1.00 14.81 532 VAL A CA 1
ATOM 1648 C C . VAL A 1 98 ? -14.718 -8.392 3.599 1.00 19.77 532 VAL A C 1
ATOM 1649 O O . VAL A 1 98 ? -15.145 -7.671 2.690 1.00 22.50 532 VAL A O 1
ATOM 1662 N N . ARG A 1 99 ? -15.358 -8.564 4.752 1.00 13.94 533 ARG A N 1
ATOM 1663 C CA . ARG A 1 99 ? -16.531 -7.780 5.108 1.00 15.11 533 ARG A CA 1
ATOM 1664 C C . ARG A 1 99 ? -16.237 -6.723 6.160 1.00 14.26 533 ARG A C 1
ATOM 1665 O O . ARG A 1 99 ? -16.857 -5.658 6.138 1.00 16.08 533 ARG A O 1
ATOM 1686 N N . ALA A 1 100 ? -15.302 -6.995 7.068 1.00 13.12 534 ALA A N 1
ATOM 1687 C CA . ALA A 1 100 ? -14.835 -6.041 8.062 1.00 13.03 534 ALA A CA 1
ATOM 1688 C C . ALA A 1 100 ? -13.336 -6.244 8.224 1.00 12.41 534 ALA A C 1
ATOM 1689 O O . ALA A 1 100 ? -12.835 -7.359 8.062 1.00 12.10 534 ALA A O 1
ATOM 1696 N N . ASN A 1 101 ? -12.611 -5.169 8.531 1.00 12.34 535 ASN A N 1
ATOM 1697 C CA . ASN A 1 101 ? -11.172 -5.326 8.695 1.00 11.98 535 ASN A CA 1
ATOM 1698 C C . ASN A 1 101 ? -10.625 -4.387 9.758 1.00 11.88 535 ASN A C 1
ATOM 1699 O O . ASN A 1 101 ? -11.212 -3.349 10.081 1.00 12.85 535 ASN A O 1
ATOM 1710 N N . LEU A 1 102 ? -9.487 -4.800 10.311 1.00 11.63 536 LEU A N 1
ATOM 1711 C CA . LEU A 1 102 ? -8.763 -4.062 11.336 1.00 11.58 536 LEU A CA 1
ATOM 1712 C C . LEU A 1 102 ? -7.296 -4.068 10.940 1.00 11.22 536 LEU A C 1
ATOM 1713 O O . LEU A 1 102 ? -6.686 -5.137 10.829 1.00 12.34 536 LEU A O 1
ATOM 1729 N N . VAL A 1 103 ? -6.739 -2.880 10.720 1.00 11.65 537 VAL A N 1
ATOM 1730 C CA . VAL A 1 103 ? -5.394 -2.702 10.185 1.00 11.15 537 VAL A CA 1
ATOM 1731 C C . VAL A 1 103 ? -4.582 -1.941 11.224 1.00 11.30 537 VAL A C 1
ATOM 1732 O O . VAL A 1 103 ? -4.967 -0.839 11.630 1.00 12.71 537 VAL A O 1
ATOM 1745 N N . VAL A 1 104 ? -3.460 -2.516 11.645 1.00 11.13 538 VAL A N 1
ATOM 1746 C CA . VAL A 1 104 ? -2.586 -1.846 12.607 1.00 11.36 538 VAL A CA 1
ATOM 1747 C C . VAL A 1 104 ? -1.150 -1.856 12.095 1.00 11.46 538 VAL A C 1
ATOM 1748 O O . VAL A 1 104 ? -0.750 -2.788 11.384 1.00 11.14 538 VAL A O 1
ATOM 1761 N N . PRO A 1 105 ? -0.343 -0.851 12.423 1.00 11.56 539 PRO A N 1
ATOM 1762 C CA . PRO A 1 105 ? 0.983 -0.735 11.811 1.00 11.61 539 PRO A CA 1
ATOM 1763 C C . PRO A 1 105 ? 2.069 -1.537 12.508 1.00 11.64 539 PRO A C 1
ATOM 1764 O O . PRO A 1 105 ? 2.043 -1.778 13.716 1.00 12.58 539 PRO A O 1
ATOM 1775 N N . MET A 1 106 ? 3.050 -1.942 11.705 1.00 12.23 540 MET A N 1
ATOM 1776 C CA . MET A 1 106 ? 4.284 -2.551 12.186 1.00 12.05 540 MET A CA 1
ATOM 1777 C C . MET A 1 106 ? 5.416 -1.595 11.839 1.00 12.34 540 MET A C 1
ATOM 1778 O O . MET A 1 106 ? 5.773 -1.445 10.665 1.00 13.22 540 MET A O 1
ATOM 1792 N N . VAL A 1 107 ? 5.960 -0.938 12.858 1.00 12.61 541 VAL A N 1
ATOM 1793 C CA . VAL A 1 107 ? 6.968 0.102 12.695 1.00 14.59 541 VAL A CA 1
ATOM 1794 C C . VAL A 1 107 ? 8.285 -0.445 13.224 1.00 15.30 541 VAL A C 1
ATOM 1795 O O . VAL A 1 107 ? 8.371 -0.866 14.384 1.00 15.12 541 VAL A O 1
ATOM 1808 N N . ILE A 1 108 ? 9.309 -0.438 12.374 1.00 15.36 542 ILE A N 1
ATOM 1809 C CA . ILE A 1 108 ? 10.625 -0.966 12.711 1.00 14.37 542 ILE A CA 1
ATOM 1810 C C . ILE A 1 108 ? 11.664 0.070 12.310 1.00 21.68 542 ILE A C 1
ATOM 1811 O O . ILE A 1 108 ? 11.692 0.512 11.156 1.00 17.54 542 ILE A O 1
ATOM 1827 N N . ASP A 1 109 ? 12.512 0.457 13.260 1.00 17.56 543 ASP A N 1
ATOM 1828 C CA . ASP A 1 109 ? 13.536 1.472 13.019 1.00 19.07 543 ASP A CA 1
ATOM 1829 C C . ASP A 1 109 ? 12.924 2.741 12.430 1.00 23.13 543 ASP A C 1
ATOM 1830 O O . ASP A 1 109 ? 13.452 3.331 11.486 1.00 21.89 543 ASP A O 1
ATOM 1839 N N . ASP A 1 110 ? 11.788 3.157 12.991 1.00 22.74 544 ASP A N 1
ATOM 1840 C CA . ASP A 1 110 ? 11.100 4.387 12.602 1.00 21.74 544 ASP A CA 1
ATOM 1841 C C . ASP A 1 110 ? 10.617 4.367 11.154 1.00 23.24 544 ASP A C 1
ATOM 1842 O O . ASP A 1 110 ? 10.364 5.424 10.567 1.00 29.12 544 ASP A O 1
ATOM 1851 N N . GLN A 1 111 ? 10.486 3.184 10.563 1.00 19.01 545 GLN A N 1
ATOM 1852 C CA . GLN A 1 111 ? 9.960 3.022 9.219 1.00 17.58 545 GLN A CA 1
ATOM 1853 C C . GLN A 1 111 ? 8.750 2.104 9.268 1.00 18.67 545 GLN A C 1
ATOM 1854 O O . GLN A 1 111 ? 8.660 1.219 10.124 1.00 16.62 545 GLN A O 1
ATOM 1868 N N . LEU A 1 112 ? 7.823 2.310 8.338 1.00 15.94 546 LEU A N 1
ATOM 1869 C CA . LEU A 1 112 ? 6.635 1.465 8.254 1.00 14.32 546 LEU A CA 1
ATOM 1870 C C . LEU A 1 112 ? 7.018 0.189 7.521 1.00 17.77 546 LEU A C 1
ATOM 1871 O O . LEU A 1 112 ? 7.107 0.164 6.291 1.00 19.13 546 LEU A O 1
ATOM 1887 N N . PHE A 1 113 ? 7.249 -0.881 8.282 1.00 13.37 547 PHE A N 1
ATOM 1888 C CA . PHE A 1 113 ? 7.617 -2.152 7.672 1.00 13.52 547 PHE A CA 1
ATOM 1889 C C . PHE A 1 113 ? 6.422 -2.801 6.989 1.00 14.10 547 PHE A C 1
ATOM 1890 O O . PHE A 1 113 ? 6.567 -3.436 5.938 1.00 15.18 547 PHE A O 1
ATOM 1907 N N . GLY A 1 114 ? 5.240 -2.668 7.578 1.00 12.65 548 GLY A N 1
ATOM 1908 C CA . GLY A 1 114 ? 4.068 -3.333 7.046 1.00 12.80 548 GLY A CA 1
ATOM 1909 C C . GLY A 1 114 ? 2.884 -3.136 7.969 1.00 11.81 548 GLY A C 1
ATOM 1910 O O . GLY A 1 114 ? 2.889 -2.254 8.833 1.00 11.98 548 GLY A O 1
ATOM 1914 N N . LEU A 1 115 ? 1.878 -3.980 7.772 1.00 11.58 549 LEU A N 1
ATOM 1915 C CA . LEU A 1 115 ? 0.626 -3.901 8.503 1.00 11.22 549 LEU A CA 1
ATOM 1916 C C . LEU A 1 115 ? 0.226 -5.293 8.962 1.00 11.07 549 LEU A C 1
ATOM 1917 O O . LEU A 1 115 ? 0.390 -6.271 8.226 1.00 11.90 549 LEU A O 1
ATOM 1933 N N . LEU A 1 116 ? -0.285 -5.374 10.184 1.00 10.92 550 LEU A N 1
ATOM 1934 C CA . LEU A 1 116 ? -0.956 -6.567 10.683 1.00 10.90 550 LEU A CA 1
ATOM 1935 C C . LEU A 1 116 ? -2.451 -6.338 10.506 1.00 10.75 550 LEU A C 1
ATOM 1936 O O . LEU A 1 116 ? -2.983 -5.325 10.971 1.00 10.96 550 LEU A O 1
ATOM 1952 N N . ILE A 1 117 ? -3.122 -7.258 9.815 1.00 10.76 551 ILE A N 1
ATOM 1953 C CA . ILE A 1 117 ? -4.482 -7.033 9.339 1.00 10.72 551 ILE A CA 1
ATOM 1954 C C . ILE A 1 117 ? -5.354 -8.218 9.722 1.00 10.81 551 ILE A C 1
ATOM 1955 O O . ILE A 1 117 ? -4.985 -9.372 9.481 1.00 11.55 551 ILE A O 1
ATOM 1971 N N . ALA A 1 118 ? -6.515 -7.926 10.298 1.00 10.86 552 ALA A N 1
ATOM 1972 C CA . ALA A 1 118 ? -7.521 -8.924 10.625 1.00 11.06 552 ALA A CA 1
ATOM 1973 C C . ALA A 1 118 ? -8.731 -8.725 9.724 1.00 11.14 552 ALA A C 1
ATOM 1974 O O . ALA A 1 118 ? -9.135 -7.588 9.458 1.00 11.15 552 ALA A O 1
ATOM 1981 N N . HIS A 1 119 ? -9.309 -9.833 9.262 1.00 11.71 553 HIS A N 1
ATOM 1982 C CA . HIS A 1 119 ? -10.498 -9.817 8.426 1.00 11.53 553 HIS A CA 1
ATOM 1983 C C . HIS A 1 119 ? -11.601 -10.638 9.078 1.00 11.86 553 HIS A C 1
ATOM 1984 O O . HIS A 1 119 ? -11.347 -11.721 9.614 1.00 12.02 553 HIS A O 1
ATOM 1998 N N . GLN A 1 120 ? -12.823 -10.121 9.017 1.00 12.11 554 GLN A N 1
ATOM 1999 C CA . GLN A 1 120 ? -14.036 -10.913 9.167 1.00 14.16 554 GLN A CA 1
ATOM 2000 C C . GLN A 1 120 ? -14.667 -11.008 7.784 1.00 12.76 554 GLN A C 1
ATOM 2001 O O . GLN A 1 120 ? -14.826 -9.989 7.106 1.00 13.04 554 GLN A O 1
ATOM 2015 N N . ALA A 1 121 ? -15.006 -12.224 7.356 1.00 13.05 555 ALA A N 1
ATOM 2016 C CA . ALA A 1 121 ? -15.257 -12.478 5.940 1.00 16.09 555 ALA A CA 1
ATOM 2017 C C . ALA A 1 121 ? -16.725 -12.458 5.530 1.00 26.68 555 ALA A C 1
ATOM 2018 O O . ALA A 1 121 ? -17.018 -12.113 4.381 1.00 25.81 555 ALA A O 1
ATOM 2025 N N . SER A 1 122 ? -17.659 -12.828 6.412 1.00 20.54 556 SER A N 1
ATOM 2026 C CA . SER A 1 122 ? -19.047 -13.029 6.000 1.00 20.88 556 SER A CA 1
ATOM 2027 C C . SER A 1 122 ? -20.044 -12.281 6.877 1.00 17.63 556 SER A C 1
ATOM 2028 O O . SER A 1 122 ? -21.245 -12.572 6.831 1.00 18.01 556 SER A O 1
ATOM 2035 N N . GLU A 1 123 ? -19.583 -11.326 7.674 1.00 16.67 557 GLU A N 1
ATOM 2036 C CA . GLU A 1 123 ? -20.489 -10.552 8.507 1.00 15.44 557 GLU A CA 1
ATOM 2037 C C . GLU A 1 123 ? -19.779 -9.272 8.897 1.00 15.10 557 GLU A C 1
ATOM 2038 O O . GLU A 1 123 ? -18.546 -9.262 8.997 1.00 15.92 557 GLU A O 1
ATOM 2050 N N . PRO A 1 124 ? -20.512 -8.181 9.106 1.00 15.68 558 PRO A N 1
ATOM 2051 C CA . PRO A 1 124 ? -19.889 -6.988 9.682 1.00 15.59 558 PRO A CA 1
ATOM 2052 C C . PRO A 1 124 ? -19.343 -7.315 11.060 1.00 16.62 558 PRO A C 1
ATOM 2053 O O . PRO A 1 124 ? -19.706 -8.317 11.679 1.00 15.67 558 PRO A O 1
ATOM 2064 N N . ARG A 1 125 ? -18.450 -6.459 11.541 1.00 15.18 559 ARG A N 1
ATOM 2065 C CA . ARG A 1 125 ? -17.909 -6.640 12.881 1.00 15.22 559 ARG A CA 1
ATOM 2066 C C . ARG A 1 125 ? -17.453 -5.292 13.406 1.00 17.13 559 ARG A C 1
ATOM 2067 O O . ARG A 1 125 ? -16.532 -4.690 12.846 1.00 16.66 559 ARG A O 1
ATOM 2088 N N . GLN A 1 126 ? -18.093 -4.825 14.471 1.00 16.94 560 GLN A N 1
ATOM 2089 C CA . GLN A 1 126 ? -17.657 -3.620 15.164 1.00 16.81 560 GLN A CA 1
ATOM 2090 C C . GLN A 1 126 ? -16.503 -3.999 16.084 1.00 18.49 560 GLN A C 1
ATOM 2091 O O . GLN A 1 126 ? -16.704 -4.675 17.098 1.00 19.14 560 GLN A O 1
ATOM 2105 N N . TRP A 1 127 ? -15.294 -3.577 15.729 1.00 16.17 561 TRP A N 1
ATOM 2106 C CA . TRP A 1 127 ? -14.121 -3.920 16.521 1.00 15.65 561 TRP A CA 1
ATOM 2107 C C . TRP A 1 127 ? -14.128 -3.129 17.823 1.00 17.52 561 TRP A C 1
ATOM 2108 O O . TRP A 1 127 ? -14.341 -1.913 17.824 1.00 17.96 561 TRP A O 1
ATOM 2129 N N . GLN A 1 128 ? -13.903 -3.823 18.932 1.00 16.79 562 GLN A N 1
ATOM 2130 C CA . GLN A 1 128 ? -14.015 -3.228 20.253 1.00 18.01 562 GLN A CA 1
ATOM 2131 C C . GLN A 1 128 ? -12.679 -2.648 20.704 1.00 17.85 562 GLN A C 1
ATOM 2132 O O . GLN A 1 128 ? -11.609 -3.051 20.246 1.00 16.87 562 GLN A O 1
ATOM 2146 N N . GLU A 1 129 ? -12.761 -1.691 21.632 1.00 16.22 563 GLU A N 1
ATOM 2147 C CA . GLU A 1 129 ? -11.562 -1.010 22.109 1.00 16.02 563 GLU A CA 1
ATOM 2148 C C . GLU A 1 129 ? -10.519 -1.996 22.617 1.00 15.81 563 GLU A C 1
ATOM 2149 O O . GLU A 1 129 ? -9.328 -1.860 22.317 1.00 15.32 563 GLU A O 1
ATOM 2161 N N . ILE A 1 130 ? -10.943 -2.993 23.396 1.00 16.50 564 ILE A N 1
ATOM 2162 C CA . ILE A 1 130 ? -9.988 -3.946 23.953 1.00 16.79 564 ILE A CA 1
ATOM 2163 C C . ILE A 1 130 ? -9.349 -4.775 22.845 1.00 15.91 564 ILE A C 1
ATOM 2164 O O . ILE A 1 130 ? -8.157 -5.098 22.902 1.00 16.44 564 ILE A O 1
ATOM 2180 N N . GLU A 1 131 ? -10.127 -5.133 21.823 1.00 15.74 565 GLU A N 1
ATOM 2181 C CA . GLU A 1 131 ? -9.575 -5.899 20.710 1.00 15.46 565 GLU A CA 1
ATOM 2182 C C . GLU A 1 131 ? -8.554 -5.075 19.938 1.00 14.48 565 GLU A C 1
ATOM 2183 O O . GLU A 1 131 ? -7.470 -5.566 19.600 1.00 14.10 565 GLU A O 1
ATOM 2195 N N . ILE A 1 132 ? -8.885 -3.815 19.648 1.00 14.15 566 ILE A N 1
ATOM 2196 C CA . ILE A 1 132 ? -7.951 -2.943 18.942 1.00 13.73 566 ILE A CA 1
ATOM 2197 C C . ILE A 1 132 ? -6.674 -2.770 19.752 1.00 13.48 566 ILE A C 1
ATOM 2198 O O . ILE A 1 132 ? -5.564 -2.796 19.205 1.00 13.14 566 ILE A O 1
ATOM 2214 N N A ASP A 1 133 ? -6.803 -2.619 21.070 0.71 13.94 567 ASP A N 1
ATOM 2215 N N B ASP A 1 133 ? -6.817 -2.557 21.064 0.29 13.96 567 ASP A N 1
ATOM 2216 C CA A ASP A 1 133 ? -5.623 -2.431 21.906 0.71 14.23 567 ASP A CA 1
ATOM 2217 C CA B ASP A 1 133 ? -5.665 -2.456 21.952 0.29 14.27 567 ASP A CA 1
ATOM 2218 C C A ASP A 1 133 ? -4.732 -3.669 21.890 0.71 14.13 567 ASP A C 1
ATOM 2219 C C B ASP A 1 133 ? -4.766 -3.675 21.805 0.29 13.91 567 ASP A C 1
ATOM 2220 O O A ASP A 1 133 ? -3.518 -3.568 21.683 0.71 14.97 567 ASP A O 1
ATOM 2221 O O B ASP A 1 133 ? -3.593 -3.569 21.430 0.29 23.35 567 ASP A O 1
ATOM 2238 N N . GLN A 1 134 ? -5.335 -4.765 22.080 1.00 14.26 568 GLN A N 1
ATOM 2239 C CA . GLN A 1 134 ? -4.573 -6.054 22.121 1.00 16.13 568 GLN A CA 1
ATOM 2240 C C . GLN A 1 134 ? -3.896 -6.318 20.770 1.00 14.53 568 GLN A C 1
ATOM 2241 O O . GLN A 1 134 ? -2.775 -6.745 20.746 1.00 15.24 568 GLN A O 1
ATOM 2252 N N . PHE A 1 135 ? -4.620 -6.110 19.685 1.00 13.26 569 PHE A N 1
ATOM 2253 C CA . PHE A 1 135 ? -4.092 -6.360 18.347 1.00 12.99 569 PHE A CA 1
ATOM 2254 C C . PHE A 1 135 ? -2.977 -5.379 18.012 1.00 14.03 569 PHE A C 1
ATOM 2255 O O . PHE A 1 135 ? -1.952 -5.765 17.438 1.00 12.52 569 PHE A O 1
ATOM 2272 N N . SER A 1 136 ? -3.158 -4.107 18.370 1.00 13.01 570 SER A N 1
ATOM 2273 C CA . SER A 1 136 ? -2.113 -3.115 18.140 1.00 12.53 570 SER A CA 1
ATOM 2274 C C . SER A 1 136 ? -0.857 -3.447 18.932 1.00 14.53 570 SER A C 1
ATOM 2275 O O . SER A 1 136 ? 0.261 -3.321 18.418 1.00 15.25 570 SER A O 1
ATOM 2283 N N . GLU A 1 137 ? -1.019 -3.865 20.189 1.00 16.27 571 GLU A N 1
ATOM 2284 C CA . GLU A 1 137 ? 0.142 -4.187 21.011 1.00 14.56 571 GLU A CA 1
ATOM 2285 C C . GLU A 1 137 ? 0.835 -5.452 20.525 1.00 15.19 571 GLU A C 1
ATOM 2286 O O . GLU A 1 137 ? 2.061 -5.569 20.637 1.00 15.00 571 GLU A O 1
ATOM 2298 N N . LEU A 1 138 ? 0.077 -6.406 19.987 1.00 13.14 572 LEU A N 1
ATOM 2299 C CA . LEU A 1 138 ? 0.696 -7.581 19.386 1.00 12.76 572 LEU A CA 1
ATOM 2300 C C . LEU A 1 138 ? 1.596 -7.173 18.226 1.00 12.38 572 LEU A C 1
ATOM 2301 O O . LEU A 1 138 ? 2.753 -7.601 18.138 1.00 13.73 572 LEU A O 1
ATOM 2317 N N . ALA A 1 139 ? 1.082 -6.326 17.331 1.00 12.04 573 ALA A N 1
ATOM 2318 C CA . ALA A 1 139 ? 1.887 -5.871 16.205 1.00 12.09 573 ALA A CA 1
ATOM 2319 C C . ALA A 1 139 ? 3.098 -5.084 16.683 1.00 12.13 573 ALA A C 1
ATOM 2320 O O . ALA A 1 139 ? 4.205 -5.254 16.157 1.00 13.08 573 ALA A O 1
ATOM 2327 N N . SER A 1 140 ? 2.909 -4.224 17.688 1.00 12.33 574 SER A N 1
ATOM 2328 C CA . SER A 1 140 ? 4.022 -3.435 18.207 1.00 12.94 574 SER A CA 1
ATOM 2329 C C . SER A 1 140 ? 5.071 -4.329 18.852 1.00 12.99 574 SER A C 1
ATOM 2330 O O . SER A 1 140 ? 6.277 -4.105 18.689 1.00 13.39 574 SER A O 1
ATOM 2338 N N . THR A 1 141 ? 4.632 -5.344 19.596 1.00 12.92 575 THR A N 1
ATOM 2339 C CA . THR A 1 141 ? 5.577 -6.250 20.237 1.00 13.39 575 THR A CA 1
ATOM 2340 C C . THR A 1 141 ? 6.386 -7.014 19.197 1.00 12.99 575 THR A C 1
ATOM 2341 O O . THR A 1 141 ? 7.613 -7.116 19.298 1.00 14.22 575 THR A O 1
ATOM 2352 N N . GLY A 1 142 ? 5.715 -7.554 18.181 1.00 12.71 576 GLY A N 1
ATOM 2353 C CA . GLY A 1 142 ? 6.436 -8.275 17.146 1.00 12.54 576 GLY A CA 1
ATOM 2354 C C . GLY A 1 142 ? 7.404 -7.382 16.397 1.00 12.57 576 GLY A C 1
ATOM 2355 O O . GLY A 1 142 ? 8.511 -7.801 16.047 1.00 13.36 576 GLY A O 1
ATOM 2359 N N . SER A 1 143 ? 6.999 -6.137 16.142 1.00 12.55 577 SER A N 1
ATOM 2360 C CA . SER A 1 143 ? 7.877 -5.199 15.455 1.00 13.10 577 SER A CA 1
ATOM 2361 C C . SER A 1 143 ? 9.119 -4.902 16.283 1.00 13.57 577 SER A C 1
ATOM 2362 O O . SER A 1 143 ? 10.237 -4.893 15.755 1.00 14.03 577 SER A O 1
ATOM 2370 N N . LEU A 1 144 ? 8.947 -4.664 17.586 1.00 14.03 578 LEU A N 1
ATOM 2371 C CA . LEU A 1 144 ? 10.098 -4.371 18.433 1.00 14.74 578 LEU A CA 1
ATOM 2372 C C . LEU A 1 144 ? 11.018 -5.580 18.548 1.00 14.65 578 LEU A C 1
ATOM 2373 O O . LEU A 1 144 ? 12.243 -5.428 18.601 1.00 15.40 578 LEU A O 1
ATOM 2389 N N . VAL A 1 145 ? 10.451 -6.787 18.593 1.00 14.05 579 VAL A N 1
ATOM 2390 C CA . VAL A 1 145 ? 11.284 -7.986 18.588 1.00 14.28 579 VAL A CA 1
ATOM 2391 C C . VAL A 1 145 ? 12.186 -7.991 17.360 1.00 14.14 579 VAL A C 1
ATOM 2392 O O . VAL A 1 145 ? 13.402 -8.183 17.459 1.00 14.71 579 VAL A O 1
ATOM 2405 N N . LEU A 1 146 ? 11.601 -7.773 16.180 1.00 13.69 580 LEU A N 1
ATOM 2406 C CA . LEU A 1 146 ? 12.403 -7.758 14.962 1.00 15.47 580 LEU A CA 1
ATOM 2407 C C . LEU A 1 146 ? 13.425 -6.631 14.996 1.00 15.16 580 LEU A C 1
ATOM 2408 O O . LEU A 1 146 ? 14.558 -6.794 14.529 1.00 15.32 580 LEU A O 1
ATOM 2424 N N . GLU A 1 147 ? 13.043 -5.483 15.558 1.00 15.06 581 GLU A N 1
ATOM 2425 C CA . GLU A 1 147 ? 13.960 -4.352 15.638 1.00 16.34 581 GLU A CA 1
ATOM 2426 C C . GLU A 1 147 ? 15.192 -4.694 16.467 1.00 16.96 581 GLU A C 1
ATOM 2427 O O . GLU A 1 147 ? 16.312 -4.309 16.114 1.00 18.04 581 GLU A O 1
ATOM 2439 N N A ARG A 1 148 ? 15.008 -5.418 17.570 0.46 16.67 582 ARG A N 1
ATOM 2440 N N B ARG A 1 148 ? 15.006 -5.415 17.572 0.54 16.66 582 ARG A N 1
ATOM 2441 C CA A ARG A 1 148 ? 16.120 -5.751 18.450 0.46 17.72 582 ARG A CA 1
ATOM 2442 C CA B ARG A 1 148 ? 16.115 -5.754 18.453 0.54 17.71 582 ARG A CA 1
ATOM 2443 C C A ARG A 1 148 ? 16.817 -7.050 18.069 0.46 17.38 582 ARG A C 1
ATOM 2444 C C B ARG A 1 148 ? 16.821 -7.042 18.056 0.54 17.37 582 ARG A C 1
ATOM 2445 O O A ARG A 1 148 ? 17.990 -7.230 18.418 0.46 18.40 582 ARG A O 1
ATOM 2446 O O B ARG A 1 148 ? 18.004 -7.207 18.378 0.54 18.40 582 ARG A O 1
ATOM 2487 N N . LEU A 1 149 ? 16.133 -7.951 17.360 1.00 16.27 583 LEU A N 1
ATOM 2488 C CA . LEU A 1 149 ? 16.739 -9.232 17.010 1.00 16.32 583 LEU A CA 1
ATOM 2489 C C . LEU A 1 149 ? 17.935 -9.047 16.086 1.00 18.38 583 LEU A C 1
ATOM 2490 O O . LEU A 1 149 ? 18.933 -9.769 16.195 1.00 19.98 583 LEU A O 1
ATOM 2507 N N . HIS A 1 150 ? 17.849 -8.097 15.164 1.00 17.08 584 HIS A N 1
ATOM 2508 C CA . HIS A 1 150 ? 18.957 -7.800 14.269 1.00 18.72 584 HIS A CA 1
ATOM 2509 C C . HIS A 1 150 ? 19.063 -6.296 14.087 1.00 20.66 584 HIS A C 1
ATOM 2510 O O . HIS A 1 150 ? 18.165 -5.554 14.490 1.00 19.21 584 HIS A O 1
ATOM 2525 N N . SER B 1 1 ? 23.218 -15.697 17.491 1.00 30.90 435 SER B N 1
ATOM 2526 C CA . SER B 1 1 ? 23.306 -16.894 18.319 1.00 32.19 435 SER B CA 1
ATOM 2527 C C . SER B 1 1 ? 22.034 -17.093 19.136 1.00 66.55 435 SER B C 1
ATOM 2528 O O . SER B 1 1 ? 21.237 -16.170 19.296 1.00 28.81 435 SER B O 1
ATOM 2535 N N . GLU B 1 2 ? 21.859 -18.310 19.655 1.00 33.01 436 GLU B N 1
ATOM 2536 C CA . GLU B 1 2 ? 20.675 -18.623 20.450 1.00 31.04 436 GLU B CA 1
ATOM 2537 C C . GLU B 1 2 ? 20.565 -17.705 21.662 1.00 30.16 436 GLU B C 1
ATOM 2538 O O . GLU B 1 2 ? 19.496 -17.152 21.943 1.00 28.24 436 GLU B O 1
ATOM 2550 N N . LEU B 1 3 ? 21.664 -17.534 22.399 1.00 31.15 437 LEU B N 1
ATOM 2551 C CA . LEU B 1 3 ? 21.615 -16.696 23.593 1.00 32.99 437 LEU B CA 1
ATOM 2552 C C . LEU B 1 3 ? 21.367 -15.236 23.232 1.00 28.27 437 LEU B C 1
ATOM 2553 O O . LEU B 1 3 ? 20.650 -14.529 23.950 1.00 28.94 437 LEU B O 1
ATOM 2569 N N . ARG B 1 4 ? 21.945 -14.768 22.123 1.00 29.63 438 ARG B N 1
ATOM 2570 C CA . ARG B 1 4 ? 21.671 -13.407 21.671 1.00 29.91 438 ARG B CA 1
ATOM 2571 C C . ARG B 1 4 ? 20.209 -13.247 21.268 1.00 25.63 438 ARG B C 1
ATOM 2572 O O . ARG B 1 4 ? 19.602 -12.198 21.513 1.00 25.70 438 ARG B O 1
ATOM 2593 N N . ASP B 1 5 ? 19.629 -14.274 20.642 1.00 25.58 439 ASP B N 1
ATOM 2594 C CA . ASP B 1 5 ? 18.210 -14.229 20.306 1.00 23.78 439 ASP B CA 1
ATOM 2595 C C . ASP B 1 5 ? 17.360 -14.118 21.565 1.00 23.37 439 ASP B C 1
ATOM 2596 O O . ASP B 1 5 ? 16.453 -13.281 21.648 1.00 20.36 439 ASP B O 1
ATOM 2605 N N . ARG B 1 6 ? 17.641 -14.962 22.561 1.00 22.44 440 ARG B N 1
ATOM 2606 C CA . ARG B 1 6 ? 16.907 -14.884 23.819 1.00 21.26 440 ARG B CA 1
ATOM 2607 C C . ARG B 1 6 ? 17.014 -13.491 24.424 1.00 21.54 440 ARG B C 1
ATOM 2608 O O . ARG B 1 6 ? 16.014 -12.919 24.871 1.00 20.26 440 ARG B O 1
ATOM 2629 N N . GLN B 1 7 ? 18.222 -12.925 24.434 1.00 24.02 441 GLN B N 1
ATOM 2630 C CA . GLN B 1 7 ? 18.418 -11.607 25.029 1.00 21.00 441 GLN B CA 1
ATOM 2631 C C . GLN B 1 7 ? 17.621 -10.542 24.287 1.00 20.27 441 GLN B C 1
ATOM 2632 O O . GLN B 1 7 ? 17.035 -9.649 24.910 1.00 22.01 441 GLN B O 1
ATOM 2646 N N . ALA B 1 8 ? 17.588 -10.616 22.954 1.00 20.15 442 ALA B N 1
ATOM 2647 C CA . ALA B 1 8 ? 16.817 -9.647 22.184 1.00 20.56 442 ALA B CA 1
ATOM 2648 C C . ALA B 1 8 ? 15.340 -9.711 22.546 1.00 19.22 442 ALA B C 1
ATOM 2649 O O . ALA B 1 8 ? 14.681 -8.674 22.686 1.00 19.22 442 ALA B O 1
ATOM 2656 N N . ILE B 1 9 ? 14.800 -10.920 22.703 1.00 17.31 443 ILE B N 1
ATOM 2657 C CA . ILE B 1 9 ? 13.409 -11.046 23.125 1.00 17.18 443 ILE B CA 1
ATOM 2658 C C . ILE B 1 9 ? 13.237 -10.507 24.541 1.00 16.22 443 ILE B C 1
ATOM 2659 O O . ILE B 1 9 ? 12.285 -9.771 24.824 1.00 17.46 443 ILE B O 1
ATOM 2675 N N . PHE B 1 10 ? 14.165 -10.838 25.445 1.00 15.95 444 PHE B N 1
ATOM 2676 C CA . PHE B 1 10 ? 14.060 -10.362 26.821 1.00 15.37 444 PHE B CA 1
ATOM 2677 C C . PHE B 1 10 ? 14.100 -8.839 26.886 1.00 18.20 444 PHE B C 1
ATOM 2678 O O . PHE B 1 10 ? 13.319 -8.223 27.621 1.00 17.36 444 PHE B O 1
ATOM 2695 N N . GLU B 1 11 ? 15.011 -8.212 26.135 1.00 18.49 445 GLU B N 1
ATOM 2696 C CA . GLU B 1 11 ? 15.087 -6.754 26.144 1.00 18.20 445 GLU B CA 1
ATOM 2697 C C . GLU B 1 11 ? 13.810 -6.137 25.588 1.00 19.35 445 GLU B C 1
ATOM 2698 O O . GLU B 1 11 ? 13.366 -5.081 26.054 1.00 18.57 445 GLU B O 1
ATOM 2710 N N . THR B 1 12 ? 13.210 -6.777 24.581 1.00 18.77 446 THR B N 1
ATOM 2711 C CA . THR B 1 12 ? 11.938 -6.293 24.056 1.00 16.13 446 THR B CA 1
ATOM 2712 C C . THR B 1 12 ? 10.846 -6.379 25.113 1.00 17.64 446 THR B C 1
ATOM 2713 O O . THR B 1 12 ? 10.069 -5.434 25.294 1.00 17.21 446 THR B O 1
ATOM 2724 N N . LEU B 1 13 ? 10.777 -7.505 25.828 1.00 15.06 447 LEU B N 1
ATOM 2725 C CA . LEU B 1 13 ? 9.685 -7.716 26.772 1.00 16.60 447 LEU B CA 1
ATOM 2726 C C . LEU B 1 13 ? 9.746 -6.727 27.930 1.00 15.42 447 LEU B C 1
ATOM 2727 O O . LEU B 1 13 ? 8.706 -6.243 28.389 1.00 17.76 447 LEU B O 1
ATOM 2743 N N . VAL B 1 14 ? 10.945 -6.420 28.427 1.00 15.37 448 VAL B N 1
ATOM 2744 C CA . VAL B 1 14 ? 11.036 -5.491 29.551 1.00 17.02 448 VAL B CA 1
ATOM 2745 C C . VAL B 1 14 ? 10.652 -4.082 29.112 1.00 19.26 448 VAL B C 1
ATOM 2746 O O . VAL B 1 14 ? 9.983 -3.349 29.849 1.00 19.24 448 VAL B O 1
ATOM 2759 N N . ALA B 1 15 ? 11.052 -3.687 27.901 1.00 16.82 449 ALA B N 1
ATOM 2760 C CA . ALA B 1 15 ? 10.726 -2.350 27.416 1.00 17.90 449 ALA B CA 1
ATOM 2761 C C . ALA B 1 15 ? 9.228 -2.202 27.180 1.00 21.03 449 ALA B C 1
ATOM 2762 O O . ALA B 1 15 ? 8.603 -1.254 27.669 1.00 21.04 449 ALA B O 1
ATOM 2769 N N . LYS B 1 16 ? 8.631 -3.129 26.427 1.00 19.34 450 LYS B N 1
ATOM 2770 C CA . LYS B 1 16 ? 7.195 -3.051 26.181 1.00 16.57 450 LYS B CA 1
ATOM 2771 C C . LYS B 1 16 ? 6.412 -3.256 27.470 1.00 18.95 450 LYS B C 1
ATOM 2772 O O . LYS B 1 16 ? 5.361 -2.637 27.672 1.00 21.19 450 LYS B O 1
ATOM 2791 N N . GLY B 1 17 ? 6.915 -4.115 28.357 1.00 16.13 451 GLY B N 1
ATOM 2792 C CA . GLY B 1 17 ? 6.227 -4.349 29.615 1.00 17.96 451 GLY B CA 1
ATOM 2793 C C . GLY B 1 17 ? 6.100 -3.089 30.448 1.00 19.00 451 GLY B C 1
ATOM 2794 O O . GLY B 1 17 ? 5.027 -2.782 30.973 1.00 18.71 451 GLY B O 1
ATOM 2798 N N . ARG B 1 18 ? 7.197 -2.341 30.586 1.00 16.89 452 ARG B N 1
ATOM 2799 C CA . ARG B 1 18 ? 7.142 -1.131 31.398 1.00 18.69 452 ARG B CA 1
ATOM 2800 C C . ARG B 1 18 ? 6.265 -0.073 30.743 1.00 19.00 452 ARG B C 1
ATOM 2801 O O . ARG B 1 18 ? 5.552 0.665 31.432 1.00 22.55 452 ARG B O 1
ATOM 2822 N N . GLU B 1 19 ? 6.302 0.012 29.411 1.00 20.74 453 GLU B N 1
ATOM 2823 C CA . GLU B 1 19 ? 5.422 0.937 28.705 1.00 20.69 453 GLU B CA 1
ATOM 2824 C C . GLU B 1 19 ? 3.963 0.553 28.905 1.00 21.26 453 GLU B C 1
ATOM 2825 O O . GLU B 1 19 ? 3.105 1.418 29.115 1.00 26.31 453 GLU B O 1
ATOM 2837 N N . LEU B 1 20 ? 3.668 -0.747 28.849 1.00 20.92 454 LEU B N 1
ATOM 2838 C CA . LEU B 1 20 ? 2.290 -1.207 28.975 1.00 21.14 454 LEU B CA 1
ATOM 2839 C C . LEU B 1 20 ? 1.729 -0.901 30.356 1.00 22.76 454 LEU B C 1
ATOM 2840 O O . LEU B 1 20 ? 0.585 -0.448 30.482 1.00 24.56 454 LEU B O 1
ATOM 2856 N N . LEU B 1 21 ? 2.510 -1.152 31.404 1.00 20.12 455 LEU B N 1
ATOM 2857 C CA . LEU B 1 21 ? 2.025 -1.007 32.768 1.00 24.36 455 LEU B CA 1
ATOM 2858 C C . LEU B 1 21 ? 2.321 0.358 33.369 1.00 18.66 455 LEU B C 1
ATOM 2859 O O . LEU B 1 21 ? 1.737 0.701 34.403 1.00 22.35 455 LEU B O 1
ATOM 2875 N N . ALA B 1 22 ? 3.207 1.138 32.754 1.00 20.35 456 ALA B N 1
ATOM 2876 C CA . ALA B 1 22 ? 3.645 2.409 33.326 1.00 21.37 456 ALA B CA 1
ATOM 2877 C C . ALA B 1 22 ? 4.091 2.224 34.774 1.00 20.50 456 ALA B C 1
ATOM 2878 O O . ALA B 1 22 ? 3.813 3.048 35.647 1.00 23.91 456 ALA B O 1
ATOM 2885 N N . CYS B 1 23 ? 4.781 1.118 35.033 1.00 19.31 457 CYS B N 1
ATOM 2886 C CA . CYS B 1 23 ? 5.335 0.834 36.345 1.00 19.47 457 CYS B CA 1
ATOM 2887 C C . CYS B 1 23 ? 6.792 1.291 36.389 1.00 19.10 457 CYS B C 1
ATOM 2888 O O . CYS B 1 23 ? 7.324 1.864 35.435 1.00 20.97 457 CYS B O 1
ATOM 2896 N N . ASP B 1 24 ? 7.445 1.038 37.520 1.00 20.22 458 ASP B N 1
ATOM 2897 C CA . ASP B 1 24 ? 8.768 1.597 37.756 1.00 20.08 458 ASP B CA 1
ATOM 2898 C C . ASP B 1 24 ? 9.893 0.716 37.234 1.00 18.90 458 ASP B C 1
ATOM 2899 O O . ASP B 1 24 ? 10.961 1.235 36.889 1.00 19.00 458 ASP B O 1
ATOM 2908 N N . ARG B 1 25 ? 9.682 -0.596 37.160 1.00 19.30 459 ARG B N 1
ATOM 2909 C CA . ARG B 1 25 ? 10.702 -1.502 36.657 1.00 16.52 459 ARG B CA 1
ATOM 2910 C C . ARG B 1 25 ? 10.034 -2.753 36.110 1.00 15.71 459 ARG B C 1
ATOM 2911 O O . ARG B 1 25 ? 9.035 -3.222 36.659 1.00 17.23 459 ARG B O 1
ATOM 2932 N N . VAL B 1 26 ? 10.589 -3.277 35.021 1.00 15.57 460 VAL B N 1
ATOM 2933 C CA . VAL B 1 26 ? 10.264 -4.609 34.527 1.00 14.87 460 VAL B CA 1
ATOM 2934 C C . VAL B 1 26 ? 11.574 -5.323 34.229 1.00 16.26 460 VAL B C 1
ATOM 2935 O O . VAL B 1 26 ? 12.488 -4.737 33.638 1.00 16.42 460 VAL B O 1
ATOM 2948 N N . ILE B 1 27 ? 11.669 -6.586 34.643 1.00 15.50 461 ILE B N 1
ATOM 2949 C CA . ILE B 1 27 ? 12.878 -7.372 34.446 1.00 15.17 461 ILE B CA 1
ATOM 2950 C C . ILE B 1 27 ? 12.512 -8.740 33.894 1.00 14.79 461 ILE B C 1
ATOM 2951 O O . ILE B 1 27 ? 11.379 -9.208 34.021 1.00 15.03 461 ILE B O 1
ATOM 2967 N N . VAL B 1 28 ? 13.497 -9.375 33.268 1.00 14.10 462 VAL B N 1
ATOM 2968 C CA . VAL B 1 28 ? 13.482 -10.813 33.041 1.00 14.61 462 VAL B CA 1
ATOM 2969 C C . VAL B 1 28 ? 14.445 -11.435 34.042 1.00 16.41 462 VAL B C 1
ATOM 2970 O O . VAL B 1 28 ? 15.632 -11.085 34.083 1.00 15.18 462 VAL B O 1
ATOM 2983 N N . TYR B 1 29 ? 13.918 -12.332 34.862 1.00 14.43 463 TYR B N 1
ATOM 2984 C CA . TYR B 1 29 ? 14.671 -13.065 35.873 1.00 15.51 463 TYR B CA 1
ATOM 2985 C C . TYR B 1 29 ? 14.877 -14.457 35.288 1.00 14.35 463 TYR B C 1
ATOM 2986 O O . TYR B 1 29 ? 13.958 -15.279 35.285 1.00 15.67 463 TYR B O 1
ATOM 3004 N N . ALA B 1 30 ? 16.072 -14.711 34.761 1.00 15.11 464 ALA B N 1
ATOM 3005 C CA . ALA B 1 30 ? 16.352 -15.922 34.000 1.00 15.88 464 ALA B CA 1
ATOM 3006 C C . ALA B 1 30 ? 17.049 -16.955 34.876 1.00 15.65 464 ALA B C 1
ATOM 3007 O O . ALA B 1 30 ? 17.928 -16.618 35.673 1.00 17.36 464 ALA B O 1
ATOM 3014 N N . PHE B 1 31 ? 16.660 -18.217 34.707 1.00 14.99 465 PHE B N 1
ATOM 3015 C CA . PHE B 1 31 ? 17.118 -19.308 35.554 1.00 17.04 465 PHE B CA 1
ATOM 3016 C C . PHE B 1 31 ? 18.264 -20.067 34.900 1.00 19.00 465 PHE B C 1
ATOM 3017 O O . PHE B 1 31 ? 18.265 -20.288 33.684 1.00 21.44 465 PHE B O 1
ATOM 3034 N N . ASP B 1 32 ? 19.229 -20.484 35.718 1.00 18.98 466 ASP B N 1
ATOM 3035 C CA . ASP B 1 32 ? 20.216 -21.469 35.303 1.00 21.76 466 ASP B CA 1
ATOM 3036 C C . ASP B 1 32 ? 19.664 -22.865 35.605 1.00 24.94 466 ASP B C 1
ATOM 3037 O O . ASP B 1 32 ? 18.516 -23.022 36.028 1.00 20.96 466 ASP B O 1
ATOM 3046 N N A ASP B 1 33 ? 20.481 -23.900 35.392 0.31 24.09 467 ASP B N 1
ATOM 3047 N N B ASP B 1 33 ? 20.483 -23.898 35.394 0.69 26.34 467 ASP B N 1
ATOM 3048 C CA A ASP B 1 33 ? 19.999 -25.265 35.576 0.31 18.65 467 ASP B CA 1
ATOM 3049 C CA B ASP B 1 33 ? 20.007 -25.265 35.578 0.69 30.91 467 ASP B CA 1
ATOM 3050 C C A ASP B 1 33 ? 19.599 -25.555 37.018 0.31 20.25 467 ASP B C 1
ATOM 3051 C C B ASP B 1 33 ? 19.593 -25.549 37.016 0.69 30.70 467 ASP B C 1
ATOM 3052 O O A ASP B 1 33 ? 18.871 -26.523 37.262 0.31 28.69 467 ASP B O 1
ATOM 3053 O O B ASP B 1 33 ? 18.850 -26.508 37.257 0.69 31.39 467 ASP B O 1
ATOM 3070 N N . ASN B 1 34 ? 20.052 -24.746 37.975 1.00 25.36 468 ASN B N 1
ATOM 3071 C CA . ASN B 1 34 ? 19.675 -24.895 39.374 1.00 24.20 468 ASN B CA 1
ATOM 3072 C C . ASN B 1 34 ? 18.643 -23.862 39.813 1.00 22.55 468 ASN B C 1
ATOM 3073 O O . ASN B 1 34 ? 18.386 -23.725 41.014 1.00 24.77 468 ASN B O 1
ATOM 3085 N N . TYR B 1 35 ? 18.046 -23.139 38.866 1.00 20.28 469 TYR B N 1
ATOM 3086 C CA . TYR B 1 35 ? 17.048 -22.111 39.161 1.00 18.89 469 TYR B CA 1
ATOM 3087 C C . TYR B 1 35 ? 17.596 -21.020 40.076 1.00 15.92 469 TYR B C 1
ATOM 3088 O O . TYR B 1 35 ? 16.855 -20.407 40.850 1.00 17.50 469 TYR B O 1
ATOM 3106 N N . VAL B 1 36 ? 18.898 -20.774 39.990 1.00 20.48 470 VAL B N 1
ATOM 3107 C CA . VAL B 1 36 ? 19.462 -19.511 40.445 1.00 19.96 470 VAL B CA 1
ATOM 3108 C C . VAL B 1 36 ? 19.161 -18.471 39.376 1.00 18.46 470 VAL B C 1
ATOM 3109 O O . VAL B 1 36 ? 19.339 -18.727 38.179 1.00 20.33 470 VAL B O 1
ATOM 3122 N N . GLY B 1 37 ? 18.684 -17.306 39.796 1.00 17.77 471 GLY B N 1
ATOM 3123 C CA . GLY B 1 37 ? 18.187 -16.299 38.875 1.00 16.43 471 GLY B CA 1
ATOM 3124 C C . GLY B 1 37 ? 19.179 -15.170 38.658 1.00 17.82 471 GLY B C 1
ATOM 3125 O O . GLY B 1 37 ? 19.843 -14.720 39.591 1.00 17.67 471 GLY B O 1
ATOM 3129 N N . THR B 1 38 ? 19.266 -14.723 37.409 1.00 16.68 472 THR B N 1
ATOM 3130 C CA . THR B 1 38 ? 20.043 -13.553 37.031 1.00 16.96 472 THR B CA 1
ATOM 3131 C C . THR B 1 38 ? 19.100 -12.558 36.373 1.00 18.47 472 THR B C 1
ATOM 3132 O O . THR B 1 38 ? 18.269 -12.942 35.543 1.00 17.21 472 THR B O 1
ATOM 3143 N N . VAL B 1 39 ? 19.209 -11.290 36.759 1.00 17.02 473 VAL B N 1
ATOM 3144 C CA . VAL B 1 39 ? 18.449 -10.234 36.103 1.00 16.90 473 VAL B CA 1
ATOM 3145 C C . VAL B 1 39 ? 19.137 -9.925 34.780 1.00 16.15 473 VAL B C 1
ATOM 3146 O O . VAL B 1 39 ? 20.044 -9.088 34.721 1.00 17.44 473 VAL B O 1
ATOM 3159 N N . VAL B 1 40 ? 18.717 -10.606 33.710 1.00 16.69 474 VAL B N 1
ATOM 3160 C CA . VAL B 1 40 ? 19.404 -10.483 32.428 1.00 18.52 474 VAL B CA 1
ATOM 3161 C C . VAL B 1 40 ? 18.905 -9.311 31.589 1.00 16.98 474 VAL B C 1
ATOM 3162 O O . VAL B 1 40 ? 19.593 -8.906 30.642 1.00 19.46 474 VAL B O 1
ATOM 3175 N N . ALA B 1 41 ? 17.735 -8.760 31.902 1.00 16.29 475 ALA B N 1
ATOM 3176 C CA . ALA B 1 41 ? 17.210 -7.621 31.165 1.00 16.64 475 ALA B CA 1
ATOM 3177 C C . ALA B 1 41 ? 16.390 -6.764 32.115 1.00 16.19 475 ALA B C 1
ATOM 3178 O O . ALA B 1 41 ? 15.740 -7.276 33.032 1.00 15.69 475 ALA B O 1
ATOM 3185 N N . GLU B 1 42 ? 16.422 -5.454 31.884 1.00 17.08 476 GLU B N 1
ATOM 3186 C CA . GLU B 1 42 ? 15.746 -4.517 32.766 1.00 19.13 476 GLU B CA 1
ATOM 3187 C C . GLU B 1 42 ? 15.345 -3.276 31.989 1.00 19.05 476 GLU B C 1
ATOM 3188 O O . GLU B 1 42 ? 16.122 -2.758 31.182 1.00 19.96 476 GLU B O 1
ATOM 3200 N N . SER B 1 43 ? 14.124 -2.812 32.240 1.00 18.23 477 SER B N 1
ATOM 3201 C CA . SER B 1 43 ? 13.682 -1.472 31.879 1.00 17.95 477 SER B CA 1
ATOM 3202 C C . SER B 1 43 ? 13.231 -0.801 33.167 1.00 17.93 477 SER B C 1
ATOM 3203 O O . SER B 1 43 ? 12.316 -1.293 33.835 1.00 20.17 477 SER B O 1
ATOM 3211 N N . VAL B 1 44 ? 13.875 0.305 33.522 1.00 18.83 478 VAL B N 1
ATOM 3212 C CA . VAL B 1 44 ? 13.657 0.936 34.819 1.00 19.02 478 VAL B CA 1
ATOM 3213 C C . VAL B 1 44 ? 13.555 2.443 34.632 1.00 21.30 478 VAL B C 1
ATOM 3214 O O . VAL B 1 44 ? 14.339 3.046 33.892 1.00 23.87 478 VAL B O 1
ATOM 3227 N N . ALA B 1 45 ? 12.574 3.046 35.300 1.00 20.72 479 ALA B N 1
ATOM 3228 C CA . ALA B 1 45 ? 12.391 4.485 35.236 1.00 24.74 479 ALA B CA 1
ATOM 3229 C C . ALA B 1 45 ? 13.555 5.197 35.918 1.00 22.63 479 ALA B C 1
ATOM 3230 O O . ALA B 1 45 ? 14.279 4.626 36.738 1.00 24.19 479 ALA B O 1
ATOM 3237 N N A GLU B 1 46 ? 13.728 6.469 35.567 0.54 36.51 480 GLU B N 1
ATOM 3238 N N B GLU B 1 46 ? 13.727 6.469 35.568 0.46 25.98 480 GLU B N 1
ATOM 3239 C CA A GLU B 1 46 ? 14.833 7.244 36.112 0.54 30.25 480 GLU B CA 1
ATOM 3240 C CA B GLU B 1 46 ? 14.830 7.246 36.113 0.46 29.91 480 GLU B CA 1
ATOM 3241 C C A GLU B 1 46 ? 14.714 7.348 37.627 0.54 25.14 480 GLU B C 1
ATOM 3242 C C B GLU B 1 46 ? 14.712 7.347 37.628 0.46 25.17 480 GLU B C 1
ATOM 3243 O O A GLU B 1 46 ? 13.619 7.510 38.173 0.54 46.45 480 GLU B O 1
ATOM 3244 O O B GLU B 1 46 ? 13.617 7.504 38.175 0.46 25.07 480 GLU B O 1
ATOM 3267 N N . GLY B 1 47 ? 15.855 7.249 38.306 1.00 25.48 481 GLY B N 1
ATOM 3268 C CA . GLY B 1 47 ? 15.936 7.436 39.737 1.00 28.71 481 GLY B CA 1
ATOM 3269 C C . GLY B 1 47 ? 15.949 6.161 40.556 1.00 29.17 481 GLY B C 1
ATOM 3270 O O . GLY B 1 47 ? 16.337 6.204 41.729 1.00 31.44 481 GLY B O 1
ATOM 3275 N N . TRP B 1 48 ? 15.545 5.037 39.979 1.00 27.91 482 TRP B N 1
ATOM 3276 C CA . TRP B 1 48 ? 15.454 3.816 40.763 1.00 25.19 482 TRP B CA 1
ATOM 3277 C C . TRP B 1 48 ? 16.708 2.965 40.590 1.00 26.64 482 TRP B C 1
ATOM 3278 O O . TRP B 1 48 ? 17.397 3.062 39.570 1.00 28.89 482 TRP B O 1
ATOM 3299 N N . PRO B 1 49 ? 17.035 2.121 41.569 1.00 23.23 483 PRO B N 1
ATOM 3300 C CA . PRO B 1 49 ? 18.221 1.268 41.433 1.00 27.01 483 PRO B CA 1
ATOM 3301 C C . PRO B 1 49 ? 18.107 0.344 40.231 1.00 26.50 483 PRO B C 1
ATOM 3302 O O . PRO B 1 49 ? 17.013 -0.060 39.829 1.00 26.49 483 PRO B O 1
ATOM 3313 N N A GLN B 1 50 ? 19.259 -0.011 39.668 0.51 33.85 484 GLN B N 1
ATOM 3314 N N B GLN B 1 50 ? 19.260 0.032 39.646 0.49 21.14 484 GLN B N 1
ATOM 3315 C CA A GLN B 1 50 ? 19.328 -0.876 38.494 0.51 22.81 484 GLN B CA 1
ATOM 3316 C CA B GLN B 1 50 ? 19.343 -0.883 38.517 0.49 20.15 484 GLN B CA 1
ATOM 3317 C C A GLN B 1 50 ? 19.631 -2.300 38.951 0.51 19.46 484 GLN B C 1
ATOM 3318 C C B GLN B 1 50 ? 19.593 -2.291 39.041 0.49 25.02 484 GLN B C 1
ATOM 3319 O O A GLN B 1 50 ? 20.719 -2.576 39.467 0.51 32.25 484 GLN B O 1
ATOM 3320 O O B GLN B 1 50 ? 20.610 -2.543 39.698 0.49 21.14 484 GLN B O 1
ATOM 3347 N N . ALA B 1 51 ? 18.666 -3.202 38.757 1.00 21.94 485 ALA B N 1
ATOM 3348 C CA . ALA B 1 51 ? 18.834 -4.605 39.111 1.00 22.36 485 ALA B CA 1
ATOM 3349 C C . ALA B 1 51 ? 19.603 -5.389 38.056 1.00 19.10 485 ALA B C 1
ATOM 3350 O O . ALA B 1 51 ? 19.993 -6.532 38.320 1.00 20.65 485 ALA B O 1
ATOM 3358 N N . ARG B 1 52 ? 19.837 -4.799 36.885 1.00 21.96 486 ARG B N 1
ATOM 3359 C CA . ARG B 1 52 ? 20.454 -5.510 35.772 1.00 19.35 486 ARG B CA 1
ATOM 3360 C C . ARG B 1 52 ? 21.746 -6.191 36.201 1.00 20.28 486 ARG B C 1
ATOM 3361 O O . ARG B 1 52 ? 22.598 -5.587 36.859 1.00 22.98 486 ARG B O 1
ATOM 3382 N N . ASP B 1 53 ? 21.883 -7.459 35.816 1.00 23.67 487 ASP B N 1
ATOM 3383 C CA . ASP B 1 53 ? 23.058 -8.307 36.003 1.00 19.53 487 ASP B CA 1
ATOM 3384 C C . ASP B 1 53 ? 23.177 -8.859 37.421 1.00 23.63 487 ASP B C 1
ATOM 3385 O O . ASP B 1 53 ? 24.106 -9.635 37.683 1.00 27.99 487 ASP B O 1
ATOM 3394 N N . GLN B 1 54 ? 22.278 -8.506 38.336 1.00 19.32 488 GLN B N 1
ATOM 3395 C CA . GLN B 1 54 ? 22.334 -9.057 39.682 1.00 19.40 488 GLN B CA 1
ATOM 3396 C C . GLN B 1 54 ? 21.990 -10.541 39.662 1.00 19.01 488 GLN B C 1
ATOM 3397 O O . GLN B 1 54 ? 21.092 -10.979 38.938 1.00 19.35 488 GLN B O 1
ATOM 3411 N N . VAL B 1 55 ? 22.716 -11.314 40.462 1.00 18.45 489 VAL B N 1
ATOM 3412 C CA . VAL B 1 55 ? 22.435 -12.730 40.666 1.00 20.53 489 VAL B CA 1
ATOM 3413 C C . VAL B 1 55 ? 21.759 -12.859 42.022 1.00 20.06 489 VAL B C 1
ATOM 3414 O O . VAL B 1 55 ? 22.299 -12.405 43.038 1.00 22.07 489 VAL B O 1
ATOM 3427 N N . ILE B 1 56 ? 20.572 -13.460 42.042 1.00 19.90 490 ILE B N 1
ATOM 3428 C CA . ILE B 1 56 ? 19.776 -13.599 43.256 1.00 23.19 490 ILE B CA 1
ATOM 3429 C C . ILE B 1 56 ? 19.532 -15.084 43.483 1.00 26.38 490 ILE B C 1
ATOM 3430 O O . ILE B 1 56 ? 18.854 -15.740 42.681 1.00 30.43 490 ILE B O 1
ATOM 3446 N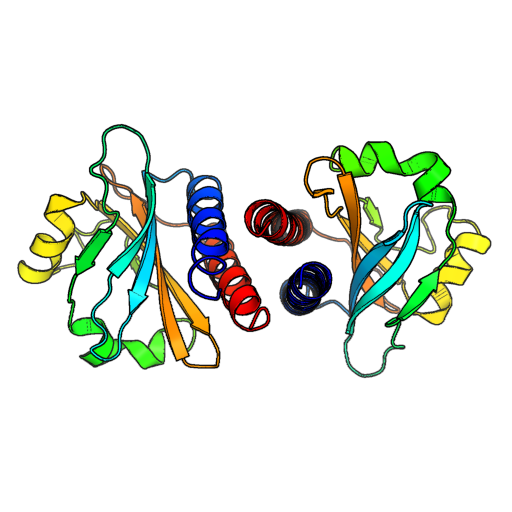 N A GLU B 1 57 ? 20.084 -15.614 44.574 0.37 25.55 491 GLU B N 1
ATOM 3447 N N B GLU B 1 57 ? 20.083 -15.615 44.573 0.63 18.22 491 GLU B N 1
ATOM 3448 C CA A GLU B 1 57 ? 19.933 -17.025 44.929 0.37 35.69 491 GLU B CA 1
ATOM 3449 C CA B GLU B 1 57 ? 19.932 -17.028 44.919 0.63 18.19 491 GLU B CA 1
ATOM 3450 C C A GLU B 1 57 ? 18.702 -17.155 45.815 0.37 19.21 491 GLU B C 1
ATOM 3451 C C B GLU B 1 57 ? 18.706 -17.165 45.811 0.63 21.56 491 GLU B C 1
ATOM 3452 O O A GLU B 1 57 ? 18.781 -17.091 47.042 0.37 31.81 491 GLU B O 1
ATOM 3453 O O B GLU B 1 57 ? 18.793 -17.115 47.039 0.63 32.86 491 GLU B O 1
ATOM 3476 N N . ASP B 1 58 ? 17.546 -17.341 45.183 1.00 19.30 492 ASP B N 1
ATOM 3477 C CA . ASP B 1 58 ? 16.289 -17.510 45.903 1.00 16.25 492 ASP B CA 1
ATOM 3478 C C . ASP B 1 58 ? 15.831 -18.953 45.750 1.00 15.27 492 ASP B C 1
ATOM 3479 O O . ASP B 1 58 ? 15.471 -19.367 44.636 1.00 15.38 492 ASP B O 1
ATOM 3488 N N . PRO B 1 59 ? 15.815 -19.753 46.820 1.00 15.79 493 PRO B N 1
ATOM 3489 C CA . PRO B 1 59 ? 15.536 -21.188 46.663 1.00 15.37 493 PRO B CA 1
ATOM 3490 C C . PRO B 1 59 ? 14.074 -21.538 46.441 1.00 15.50 493 PRO B C 1
ATOM 3491 O O . PRO B 1 59 ? 13.784 -22.704 46.143 1.00 16.11 493 PRO B O 1
ATOM 3502 N N . CYS B 1 60 ? 13.143 -20.592 46.567 1.00 15.91 494 CYS B N 1
ATOM 3503 C CA . CYS B 1 60 ? 11.733 -20.971 46.532 1.00 14.81 494 CYS B CA 1
ATOM 3504 C C . CYS B 1 60 ? 11.286 -21.453 45.157 1.00 14.66 494 CYS B C 1
ATOM 3505 O O . CYS B 1 60 ? 10.302 -22.193 45.066 1.00 13.57 494 CYS B O 1
ATOM 3512 N N . PHE B 1 61 ? 11.981 -21.075 44.087 1.00 15.34 495 PHE B N 1
ATOM 3513 C CA . PHE B 1 61 ? 11.562 -21.529 42.763 1.00 12.89 495 PHE B CA 1
ATOM 3514 C C . PHE B 1 61 ? 11.911 -22.998 42.550 1.00 13.37 495 PHE B C 1
ATOM 3515 O O . PHE B 1 61 ? 11.044 -23.807 42.196 1.00 15.94 495 PHE B O 1
ATOM 3532 N N . ARG B 1 62 ? 13.152 -23.362 42.786 1.00 13.91 496 ARG B N 1
ATOM 3533 C CA . ARG B 1 62 ? 13.621 -24.762 42.692 1.00 17.53 496 ARG B CA 1
ATOM 3534 C C . ARG B 1 62 ? 12.823 -25.653 43.653 1.00 15.58 496 ARG B C 1
ATOM 3535 O O . ARG B 1 62 ? 12.483 -26.765 43.312 1.00 15.90 496 ARG B O 1
ATOM 3556 N N . GLU B 1 63 ? 12.522 -25.153 44.834 1.00 14.89 497 GLU B N 1
ATOM 3557 C CA . GLU B 1 63 ? 11.949 -25.989 45.880 1.00 15.44 497 GLU B CA 1
ATOM 3558 C C . GLU B 1 63 ? 10.428 -26.027 45.864 1.00 15.13 497 GLU B C 1
ATOM 3559 O O . GLU B 1 63 ? 9.847 -27.021 46.315 1.00 15.68 497 GLU B O 1
ATOM 3571 N N . HIS B 1 64 ? 9.764 -24.982 45.362 1.00 14.42 498 HIS B N 1
ATOM 3572 C CA . HIS B 1 64 ? 8.329 -24.847 45.592 1.00 14.34 498 HIS B CA 1
ATOM 3573 C C . HIS B 1 64 ? 7.491 -24.472 44.375 1.00 13.84 498 HIS B C 1
ATOM 3574 O O . HIS B 1 64 ? 6.338 -24.899 44.276 1.00 14.30 498 HIS B O 1
ATOM 3587 N N . TRP B 1 65 ? 8.022 -23.657 43.464 1.00 14.36 499 TRP B N 1
ATOM 3588 C CA . TRP B 1 65 ? 7.174 -22.997 42.479 1.00 13.81 499 TRP B CA 1
ATOM 3589 C C . TRP B 1 65 ? 7.480 -23.338 41.028 1.00 15.96 499 TRP B C 1
ATOM 3590 O O . TRP B 1 65 ? 6.765 -22.862 40.138 1.00 14.13 499 TRP B O 1
ATOM 3611 N N . VAL B 1 66 ? 8.492 -24.163 40.756 1.00 14.76 500 VAL B N 1
ATOM 3612 C CA . VAL B 1 66 ? 8.835 -24.479 39.371 1.00 14.98 500 VAL B CA 1
ATOM 3613 C C . VAL B 1 66 ? 7.637 -25.076 38.639 1.00 17.90 500 VAL B C 1
ATOM 3614 O O . VAL B 1 66 ? 7.324 -24.689 37.507 1.00 17.28 500 VAL B O 1
ATOM 3627 N N . GLU B 1 67 ? 6.945 -26.025 39.272 1.00 14.33 501 GLU B N 1
ATOM 3628 C CA . GLU B 1 67 ? 5.854 -26.715 38.589 1.00 14.40 501 GLU B CA 1
ATOM 3629 C C . GLU B 1 67 ? 4.686 -25.773 38.315 1.00 14.26 501 GLU B C 1
ATOM 3630 O O . GLU B 1 67 ? 4.133 -25.762 37.209 1.00 14.92 501 GLU B O 1
ATOM 3642 N N . ALA B 1 68 ? 4.287 -24.984 39.315 1.00 13.89 502 ALA B N 1
ATOM 3643 C CA . ALA B 1 68 ? 3.143 -24.094 39.136 1.00 14.45 502 ALA B CA 1
ATOM 3644 C C . ALA B 1 68 ? 3.404 -23.070 38.038 1.00 13.48 502 ALA B C 1
ATOM 3645 O O . ALA B 1 68 ? 2.512 -22.770 37.236 1.00 14.86 502 ALA B O 1
ATOM 3652 N N . TYR B 1 69 ? 4.619 -22.522 37.983 1.00 14.04 503 TYR B N 1
ATOM 3653 C CA . TYR B 1 69 ? 4.927 -21.547 36.939 1.00 14.50 503 TYR B CA 1
ATOM 3654 C C . TYR B 1 69 ? 5.001 -22.206 35.567 1.00 19.90 503 TYR B C 1
ATOM 3655 O O . TYR B 1 69 ? 4.575 -21.615 34.568 1.00 17.13 503 TYR B O 1
ATOM 3673 N N . ARG B 1 70 ? 5.526 -23.432 35.494 1.00 15.32 504 ARG B N 1
ATOM 3674 C CA . ARG B 1 70 ? 5.446 -24.181 34.244 1.00 15.06 504 ARG B CA 1
ATOM 3675 C C . ARG B 1 70 ? 4.001 -24.322 33.784 1.00 22.79 504 ARG B C 1
ATOM 3676 O O . ARG B 1 70 ? 3.730 -24.341 32.577 1.00 21.19 504 ARG B O 1
ATOM 3697 N N . GLN B 1 71 ? 3.066 -24.412 34.727 1.00 17.95 505 GLN B N 1
ATOM 3698 C CA . GLN B 1 71 ? 1.652 -24.584 34.431 1.00 20.14 505 GLN B CA 1
ATOM 3699 C C . GLN B 1 71 ? 0.907 -23.260 34.305 1.00 18.44 505 GLN B C 1
ATOM 3700 O O . GLN B 1 71 ? -0.321 -23.266 34.176 1.00 23.21 505 GLN B O 1
ATOM 3714 N N . GLY B 1 72 ? 1.612 -22.136 34.348 1.00 18.62 506 GLY B N 1
ATOM 3715 C CA . GLY B 1 72 ? 1.015 -20.847 34.070 1.00 19.40 506 GLY B CA 1
ATOM 3716 C C . GLY B 1 72 ? 0.653 -20.003 35.272 1.00 18.56 506 GLY B C 1
ATOM 3717 O O . GLY B 1 72 ? -0.121 -19.050 35.120 1.00 20.27 506 GLY B O 1
ATOM 3721 N N . ARG B 1 73 ? 1.184 -20.312 36.452 1.00 17.06 507 ARG B N 1
ATOM 3722 C CA . ARG B 1 73 ? 0.894 -19.504 37.627 1.00 16.32 507 ARG B CA 1
ATOM 3723 C C . ARG B 1 73 ? 1.243 -18.044 37.368 1.00 16.01 507 ARG B C 1
ATOM 3724 O O . ARG B 1 73 ? 2.257 -17.729 36.739 1.00 14.78 507 ARG B O 1
ATOM 3745 N N . ILE B 1 74 ? 0.386 -17.154 37.860 1.00 15.48 508 ILE B N 1
ATOM 3746 C CA . ILE B 1 74 ? 0.651 -15.722 37.915 1.00 15.08 508 ILE B CA 1
ATOM 3747 C C . ILE B 1 74 ? 0.490 -15.295 39.366 1.00 16.38 508 ILE B C 1
ATOM 3748 O O . ILE B 1 74 ? -0.486 -15.677 40.021 1.00 18.94 508 ILE B O 1
ATOM 3764 N N . GLN B 1 75 ? 1.445 -14.520 39.873 1.00 14.90 509 GLN B N 1
ATOM 3765 C CA . GLN B 1 75 ? 1.380 -14.002 41.233 1.00 17.13 509 GLN B CA 1
ATOM 3766 C C . GLN B 1 75 ? 1.396 -12.482 41.178 1.00 17.27 509 GLN B C 1
ATOM 3767 O O . GLN B 1 75 ? 2.288 -11.886 40.565 1.00 18.31 509 GLN B O 1
ATOM 3781 N N . ALA B 1 76 ? 0.391 -11.867 41.796 1.00 18.93 510 ALA B N 1
ATOM 3782 C CA . ALA B 1 76 ? 0.273 -10.420 41.883 1.00 19.77 510 ALA B CA 1
ATOM 3783 C C . ALA B 1 76 ? 0.137 -10.056 43.350 1.00 24.86 510 ALA B C 1
ATOM 3784 O O . ALA B 1 76 ? -0.699 -10.628 44.057 1.00 23.46 510 ALA B O 1
ATOM 3791 N N . THR B 1 77 ? 0.962 -9.118 43.808 1.00 19.50 511 THR B N 1
ATOM 3792 C CA . THR B 1 77 ? 0.973 -8.697 45.203 1.00 17.06 511 THR B CA 1
ATOM 3793 C C . THR B 1 77 ? 0.832 -7.184 45.248 1.00 18.83 511 THR B C 1
ATOM 3794 O O . THR B 1 77 ? 1.642 -6.464 44.654 1.00 19.82 511 THR B O 1
ATOM 3805 N N . THR B 1 78 ? -0.191 -6.707 45.958 1.00 18.61 512 THR B N 1
ATOM 3806 C CA . THR B 1 78 ? -0.468 -5.275 46.006 1.00 22.33 512 THR B CA 1
ATOM 3807 C C . THR B 1 78 ? 0.504 -4.543 46.923 1.00 20.40 512 THR B C 1
ATOM 3808 O O . THR B 1 78 ? 0.915 -3.416 46.624 1.00 20.86 512 THR B O 1
ATOM 3819 N N . ASP B 1 79 ? 0.880 -5.166 48.038 1.00 20.70 513 ASP B N 1
ATOM 3820 C CA . ASP B 1 79 ? 1.739 -4.528 49.032 1.00 21.89 513 ASP B CA 1
ATOM 3821 C C . ASP B 1 79 ? 2.605 -5.620 49.641 1.00 22.96 513 ASP B C 1
ATOM 3822 O O . ASP B 1 79 ? 2.104 -6.459 50.396 1.00 22.97 513 ASP B O 1
ATOM 3831 N N . ILE B 1 80 ? 3.901 -5.611 49.318 1.00 19.14 514 ILE B N 1
ATOM 3832 C CA . ILE B 1 80 ? 4.775 -6.686 49.771 1.00 19.58 514 ILE B CA 1
ATOM 3833 C C . ILE B 1 80 ? 4.971 -6.677 51.283 1.00 19.47 514 ILE B C 1
ATOM 3834 O O . ILE B 1 80 ? 5.399 -7.689 51.848 1.00 23.77 514 ILE B O 1
ATOM 3850 N N . PHE B 1 81 ? 4.679 -5.567 51.958 1.00 20.66 515 PHE B N 1
ATOM 3851 C CA . PHE B 1 81 ? 4.811 -5.500 53.409 1.00 24.92 515 PHE B CA 1
ATOM 3852 C C . PHE B 1 81 ? 3.570 -5.996 54.139 1.00 27.04 515 PHE B C 1
ATOM 3853 O O . PHE B 1 81 ? 3.558 -6.004 55.374 1.00 30.98 515 PHE B O 1
ATOM 3870 N N . LYS B 1 82 ? 2.537 -6.416 53.412 1.00 24.28 516 LYS B N 1
ATOM 3871 C CA . LYS B 1 82 ? 1.312 -6.952 53.993 1.00 26.70 516 LYS B CA 1
ATOM 3872 C C . LYS B 1 82 ? 0.968 -8.290 53.356 1.00 33.03 516 LYS B C 1
ATOM 3873 O O . LYS B 1 82 ? -0.203 -8.619 53.144 1.00 37.68 516 LYS B O 1
ATOM 3892 N N . ALA B 1 83 ? 1.993 -9.084 53.042 1.00 27.52 517 ALA B N 1
ATOM 3893 C CA . ALA B 1 83 ? 1.815 -10.353 52.347 1.00 27.68 517 ALA B CA 1
ATOM 3894 C C . ALA B 1 83 ? 2.392 -11.536 53.117 1.00 26.69 517 ALA B C 1
ATOM 3895 O O . ALA B 1 83 ? 2.511 -12.629 52.551 1.00 36.55 517 ALA B O 1
ATOM 3902 N N . GLY B 1 84 ? 2.757 -11.349 54.383 1.00 27.99 518 GLY B N 1
ATOM 3903 C CA . GLY B 1 84 ? 3.278 -12.446 55.178 1.00 40.12 518 GLY B CA 1
ATOM 3904 C C . GLY B 1 84 ? 4.634 -12.951 54.740 1.00 40.70 518 GLY B C 1
ATOM 3905 O O . GLY B 1 84 ? 4.962 -14.116 54.985 1.00 36.49 518 GLY B O 1
ATOM 3909 N N . LEU B 1 85 ? 5.436 -12.103 54.104 1.00 24.04 519 LEU B N 1
ATOM 3910 C CA . LEU B 1 85 ? 6.743 -12.500 53.603 1.00 20.62 519 LEU B CA 1
ATOM 3911 C C . LEU B 1 85 ? 7.795 -12.390 54.700 1.00 26.68 519 LEU B C 1
ATOM 3912 O O . LEU B 1 85 ? 7.740 -11.505 55.557 1.00 28.87 519 LEU B O 1
ATOM 3928 N N . THR B 1 86 ? 8.761 -13.304 54.663 1.00 22.59 520 THR B N 1
ATOM 3929 C CA . THR B 1 86 ? 9.819 -13.316 55.659 1.00 24.38 520 THR B CA 1
ATOM 3930 C C . THR B 1 86 ? 10.839 -12.220 55.368 1.00 23.83 520 THR B C 1
ATOM 3931 O O . THR B 1 86 ? 10.894 -11.655 54.271 1.00 21.03 520 THR B O 1
ATOM 3942 N N . GLU B 1 87 ? 11.661 -11.928 56.378 1.00 25.64 521 GLU B N 1
A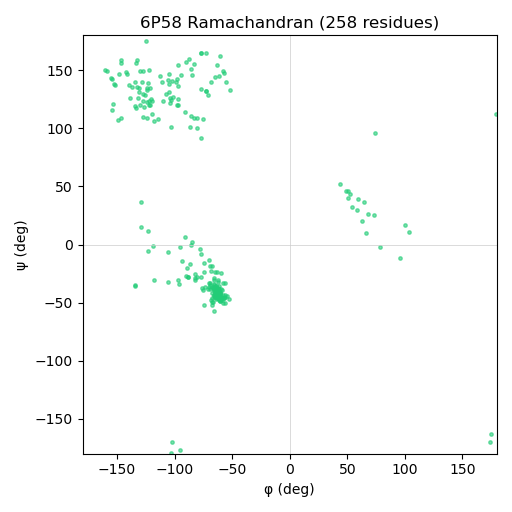TOM 3943 C CA . GLU B 1 87 ? 12.703 -10.921 56.213 1.00 24.76 521 GLU B CA 1
ATOM 3944 C C . GLU B 1 87 ? 13.693 -11.328 55.128 1.00 19.92 521 GLU B C 1
ATOM 3945 O O . GLU B 1 87 ? 14.162 -10.482 54.357 1.00 20.29 521 GLU B O 1
ATOM 3957 N N . CYS B 1 88 ? 14.022 -12.620 55.048 1.00 20.69 522 CYS B N 1
ATOM 3958 C CA . CYS B 1 88 ? 14.925 -13.079 53.999 1.00 19.87 522 CYS B CA 1
ATOM 3959 C C . CYS B 1 88 ? 14.393 -12.707 52.622 1.00 20.83 522 CYS B C 1
ATOM 3960 O O . CYS B 1 88 ? 15.147 -12.244 51.757 1.00 19.79 522 CYS B O 1
ATOM 3967 N N . HIS B 1 89 ? 13.094 -12.904 52.400 1.00 17.69 523 HIS B N 1
ATOM 3968 C CA . HIS B 1 89 ? 12.497 -12.522 51.127 1.00 16.31 523 HIS B CA 1
ATOM 3969 C C . HIS B 1 89 ? 12.520 -11.010 50.948 1.00 16.55 523 HIS B C 1
ATOM 3970 O O . HIS B 1 89 ? 12.949 -10.503 49.907 1.00 16.17 523 HIS B O 1
ATOM 3984 N N . LEU B 1 90 ? 12.057 -10.273 51.960 1.00 17.35 524 LEU B N 1
ATOM 3985 C CA . LEU B 1 90 ? 12.005 -8.820 51.852 1.00 17.80 524 LEU B CA 1
ATOM 3986 C C . LEU B 1 90 ? 13.380 -8.222 51.580 1.00 18.17 524 LEU B C 1
ATOM 3987 O O . LEU B 1 90 ? 13.488 -7.213 50.873 1.00 18.18 524 LEU B O 1
ATOM 4003 N N . ASN B 1 91 ? 14.441 -8.828 52.115 1.00 18.62 525 ASN B N 1
ATOM 4004 C CA . ASN B 1 91 ? 15.777 -8.273 51.924 1.00 19.27 525 ASN B CA 1
ATOM 4005 C C . ASN B 1 91 ? 16.259 -8.397 50.484 1.00 18.54 525 ASN B C 1
ATOM 4006 O O . ASN B 1 91 ? 17.200 -7.696 50.098 1.00 19.29 525 ASN B O 1
ATOM 4017 N N . GLN B 1 92 ? 15.643 -9.272 49.686 1.00 17.44 526 GLN B N 1
ATOM 4018 C CA . GLN B 1 92 ? 15.954 -9.329 48.263 1.00 16.86 526 GLN B CA 1
ATOM 4019 C C . GLN B 1 92 ? 15.300 -8.189 47.500 1.00 21.36 526 GLN B C 1
ATOM 4020 O O . GLN B 1 92 ? 15.814 -7.770 46.456 1.00 23.06 526 GLN B O 1
ATOM 4034 N N . LEU B 1 93 ? 14.171 -7.687 47.994 1.00 16.76 527 LEU B N 1
ATOM 4035 C CA . LEU B 1 93 ? 13.404 -6.657 47.308 1.00 17.15 527 LEU B CA 1
ATOM 4036 C C . LEU B 1 93 ? 13.713 -5.252 47.799 1.00 17.91 527 LEU B C 1
ATOM 4037 O O . LEU B 1 93 ? 13.677 -4.308 47.003 1.00 20.81 527 LEU B O 1
ATOM 4053 N N . ARG B 1 94 ? 14.015 -5.095 49.087 1.00 18.39 528 ARG B N 1
ATOM 4054 C CA . ARG B 1 94 ? 14.282 -3.773 49.652 1.00 19.64 528 ARG B CA 1
ATOM 4055 C C . ARG B 1 94 ? 15.338 -2.987 48.890 1.00 20.48 528 ARG B C 1
ATOM 4056 O O . ARG B 1 94 ? 15.109 -1.797 48.619 1.00 20.83 528 ARG B O 1
ATOM 4077 N N . PRO B 1 95 ? 16.495 -3.549 48.532 1.00 20.18 529 PRO B N 1
ATOM 4078 C CA . PRO B 1 95 ? 17.479 -2.754 47.778 1.00 20.97 529 PRO B CA 1
ATOM 4079 C C . PRO B 1 95 ? 16.949 -2.236 46.455 1.00 20.46 529 PRO B C 1
ATOM 4080 O O . PRO B 1 95 ? 17.451 -1.220 45.957 1.00 22.46 529 PRO B O 1
ATOM 4091 N N . LEU B 1 96 ? 15.950 -2.895 45.875 1.00 23.45 530 LEU B N 1
ATOM 4092 C CA . LEU B 1 96 ? 15.362 -2.480 44.610 1.00 19.11 530 LEU B CA 1
ATOM 4093 C C . LEU B 1 96 ? 14.118 -1.621 44.790 1.00 20.62 530 LEU B C 1
ATOM 4094 O O . LEU B 1 96 ? 13.534 -1.184 43.793 1.00 25.01 530 LEU B O 1
ATOM 4110 N N . LYS B 1 97 ? 13.694 -1.380 46.034 1.00 20.32 531 LYS B N 1
ATOM 4111 C CA . LYS B 1 97 ? 12.612 -0.449 46.354 1.00 20.07 531 LYS B CA 1
ATOM 4112 C C . LYS B 1 97 ? 11.235 -0.988 45.974 1.00 20.40 531 LYS B C 1
ATOM 4113 O O . LYS B 1 97 ? 10.301 -0.212 45.760 1.00 26.78 531 LYS B O 1
ATOM 4132 N N . VAL B 1 98 ? 11.084 -2.311 45.914 1.00 20.32 532 VAL B N 1
ATOM 4133 C CA . VAL B 1 98 ? 9.826 -2.908 45.480 1.00 17.18 532 VAL B CA 1
ATOM 4134 C C . VAL B 1 98 ? 8.774 -2.746 46.568 1.00 23.02 532 VAL B C 1
ATOM 4135 O O . VAL B 1 98 ? 9.023 -3.037 47.746 1.00 26.46 532 VAL B O 1
ATOM 4148 N N . ARG B 1 99 ? 7.585 -2.296 46.174 1.00 18.42 533 ARG B N 1
ATOM 4149 C CA . ARG B 1 99 ? 6.416 -2.272 47.043 1.00 20.37 533 ARG B CA 1
ATOM 4150 C C . ARG B 1 99 ? 5.279 -3.145 46.535 1.00 21.64 533 ARG B C 1
ATOM 4151 O O . ARG B 1 99 ? 4.511 -3.668 47.344 1.00 21.51 533 ARG B O 1
ATOM 4172 N N . ALA B 1 100 ? 5.149 -3.309 45.220 1.00 17.70 534 ALA B N 1
ATOM 4173 C CA . ALA B 1 100 ? 4.168 -4.199 44.622 1.00 17.49 534 ALA B CA 1
ATOM 4174 C C . ALA B 1 100 ? 4.823 -4.873 43.428 1.00 15.92 534 ALA B C 1
ATOM 4175 O O . ALA B 1 100 ? 5.674 -4.281 42.759 1.00 17.08 534 ALA B O 1
ATOM 4182 N N . ASN B 1 101 ? 4.439 -6.118 43.162 1.00 15.73 535 ASN B N 1
ATOM 4183 C CA . ASN B 1 101 ? 5.037 -6.813 42.032 1.00 17.42 535 ASN B CA 1
ATOM 4184 C C . ASN B 1 101 ? 4.040 -7.758 41.380 1.00 14.46 535 ASN B C 1
ATOM 4185 O O . ASN B 1 101 ? 3.033 -8.156 41.971 1.00 16.03 535 ASN B O 1
ATOM 4196 N N . LEU B 1 102 ? 4.340 -8.087 40.127 1.00 14.17 536 LEU B N 1
ATOM 4197 C CA . LEU B 1 102 ? 3.510 -8.938 39.289 1.00 14.77 536 LEU B CA 1
ATOM 4198 C C . LEU B 1 102 ? 4.446 -9.870 38.540 1.00 13.59 536 LEU B C 1
ATOM 4199 O O . LEU B 1 102 ? 5.385 -9.407 37.885 1.00 14.36 536 LEU B O 1
ATOM 4215 N N . VAL B 1 103 ? 4.197 -11.173 38.646 1.00 13.67 537 VAL B N 1
ATOM 4216 C CA . VAL B 1 103 ? 5.115 -12.204 38.172 1.00 13.19 537 VAL B CA 1
ATOM 4217 C C . VAL B 1 103 ? 4.367 -13.101 37.197 1.00 14.37 537 VAL B C 1
ATOM 4218 O O . VAL B 1 103 ? 3.345 -13.701 37.557 1.00 15.10 537 VAL B O 1
ATOM 4231 N N . VAL B 1 104 ? 4.879 -13.203 35.974 1.00 14.06 538 VAL B N 1
ATOM 4232 C CA . VAL B 1 104 ? 4.343 -14.128 34.978 1.00 13.92 538 VAL B CA 1
ATOM 4233 C C . VAL B 1 104 ? 5.490 -14.974 34.437 1.00 13.89 538 VAL B C 1
ATOM 4234 O O . VAL B 1 104 ? 6.634 -14.499 34.372 1.00 14.98 538 VAL B O 1
ATOM 4247 N N . PRO B 1 105 ? 5.240 -16.215 34.035 1.00 14.28 539 PRO B N 1
ATOM 4248 C CA . PRO B 1 105 ? 6.334 -17.100 33.632 1.00 14.44 539 PRO B CA 1
ATOM 4249 C C . PRO B 1 105 ? 6.645 -17.048 32.146 1.00 18.13 539 PRO B C 1
ATOM 4250 O O . PRO B 1 105 ? 5.800 -16.738 31.304 1.00 16.24 539 PRO B O 1
ATOM 4261 N N A MET B 1 106 ? 7.903 -17.353 31.839 0.59 15.31 540 MET B N 1
ATOM 4262 N N B MET B 1 106 ? 7.895 -17.373 31.833 0.41 15.31 540 MET B N 1
ATOM 4263 C CA A MET B 1 106 ? 8.384 -17.531 30.473 0.59 18.00 540 MET B CA 1
ATOM 4264 C CA B MET B 1 106 ? 8.365 -17.525 30.459 0.41 16.21 540 MET B CA 1
ATOM 4265 C C A MET B 1 106 ? 8.610 -19.028 30.297 0.59 16.80 540 MET B C 1
ATOM 4266 C C B MET B 1 106 ? 8.630 -19.012 30.250 0.41 16.81 540 MET B C 1
ATOM 4267 O O A MET B 1 106 ? 9.608 -19.572 30.778 0.59 16.77 540 MET B O 1
ATOM 4268 O O B MET B 1 106 ? 9.672 -19.532 30.660 0.41 24.41 540 MET B O 1
ATOM 4295 N N . VAL B 1 107 ? 7.691 -19.595 29.643 1.00 17.50 541 VAL B N 1
ATOM 4296 C CA . VAL B 1 107 ? 7.671 -21.077 29.429 1.00 18.28 541 VAL B CA 1
ATOM 4297 C C . VAL B 1 107 ? 7.929 -21.346 27.926 1.00 19.57 541 VAL B C 1
ATOM 4298 O O . VAL B 1 107 ? 7.145 -20.978 27.118 1.00 20.28 541 VAL B O 1
ATOM 4310 N N . ILE B 1 108 ? 8.999 -22.030 27.614 1.00 20.26 542 ILE B N 1
ATOM 4311 C CA . ILE B 1 108 ? 9.544 -22.291 26.287 1.00 21.74 542 ILE B CA 1
ATOM 4312 C C . ILE B 1 108 ? 9.728 -23.796 26.156 1.00 22.81 542 ILE B C 1
ATOM 4313 O O . ILE B 1 108 ? 10.457 -24.408 26.946 1.00 22.65 542 ILE B O 1
ATOM 4329 N N . ASP B 1 109 ? 9.101 -24.428 25.267 1.00 24.06 543 ASP B N 1
ATOM 4330 C CA . ASP B 1 109 ? 9.146 -25.877 25.090 1.00 25.33 543 ASP B CA 1
ATOM 4331 C C . ASP B 1 109 ? 8.870 -26.591 26.411 1.00 24.49 543 ASP B C 1
ATOM 4332 O O . ASP B 1 109 ? 9.566 -27.531 26.802 1.00 25.02 543 ASP B O 1
ATOM 4341 N N . ASP B 1 110 ? 7.837 -26.120 27.109 1.00 24.25 544 ASP B N 1
ATOM 4342 C CA . ASP B 1 110 ? 7.354 -26.685 28.366 1.00 24.72 544 ASP B CA 1
ATOM 4343 C C . ASP B 1 110 ? 8.344 -26.542 29.516 1.00 28.86 544 ASP B C 1
ATOM 4344 O O . ASP B 1 110 ? 8.130 -27.135 30.581 1.00 33.27 544 ASP B O 1
ATOM 4353 N N . GLN B 1 111 ? 9.412 -25.768 29.342 1.00 21.27 545 GLN B N 1
ATOM 4354 C CA . GLN B 1 111 ? 10.410 -25.553 30.378 1.00 20.89 545 GLN B CA 1
ATOM 4355 C C . GLN B 1 111 ? 10.373 -24.102 30.840 1.00 24.18 545 GLN B C 1
ATOM 4356 O O . GLN B 1 111 ? 10.132 -23.186 30.049 1.00 23.30 545 GLN B O 1
ATOM 4370 N N . LEU B 1 112 ? 10.624 -23.902 32.132 1.00 19.50 546 LEU B N 1
ATOM 4371 C CA . LEU B 1 112 ? 10.575 -22.573 32.740 1.00 19.45 546 LEU B CA 1
ATOM 4372 C C . LEU B 1 112 ? 11.937 -21.909 32.569 1.00 20.78 546 LEU B C 1
ATOM 4373 O O . LEU B 1 112 ? 12.878 -22.192 33.313 1.00 21.91 546 LEU B O 1
ATOM 4389 N N . PHE B 1 113 ? 12.039 -21.009 31.586 1.00 17.45 547 PHE B N 1
ATOM 4390 C CA . PHE B 1 113 ? 13.297 -20.318 31.328 1.00 17.78 547 PHE B CA 1
ATOM 4391 C C . PHE B 1 113 ? 13.515 -19.147 32.278 1.00 19.50 547 PHE B C 1
ATOM 4392 O O . PHE B 1 113 ? 14.664 -18.783 32.553 1.00 18.29 547 PHE B O 1
ATOM 4409 N N . GLY B 1 114 ? 12.444 -18.544 32.774 1.00 15.92 548 GLY B N 1
ATOM 4410 C CA . GLY B 1 114 ? 12.577 -17.390 33.635 1.00 15.23 548 GLY B CA 1
ATOM 4411 C C . GLY B 1 114 ? 11.216 -16.805 33.951 1.00 15.67 548 GLY B C 1
ATOM 4412 O O . GLY B 1 114 ? 10.176 -17.396 33.650 1.00 14.90 548 GLY B O 1
ATOM 4416 N N . LEU B 1 115 ? 11.251 -15.628 34.565 1.00 14.48 549 LEU B N 1
ATOM 4417 C CA . LEU B 1 115 ? 10.051 -14.905 34.949 1.00 13.87 549 LEU B CA 1
ATOM 4418 C C . LEU B 1 115 ? 10.146 -13.484 34.421 1.00 13.76 549 LEU B C 1
ATOM 4419 O O . LEU B 1 115 ? 11.216 -12.871 34.451 1.00 13.98 549 LEU B O 1
ATOM 4435 N N . LEU B 1 116 ? 9.026 -12.975 33.924 1.00 13.81 550 LEU B N 1
ATOM 4436 C CA . LEU B 1 116 ? 8.881 -11.566 33.587 1.00 14.02 550 LEU B CA 1
ATOM 4437 C C . LEU B 1 116 ? 8.184 -10.908 34.769 1.00 13.88 550 LEU B C 1
ATOM 4438 O O . LEU B 1 116 ? 7.071 -11.304 35.132 1.00 13.46 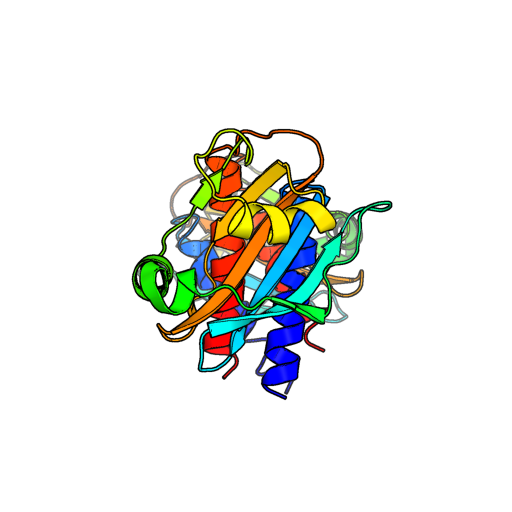550 LEU B O 1
ATOM 4454 N N . ILE B 1 117 ? 8.847 -9.933 35.387 1.00 13.61 551 ILE B N 1
ATOM 4455 C CA . ILE B 1 117 ? 8.414 -9.387 36.667 1.00 13.38 551 ILE B CA 1
ATOM 4456 C C . ILE B 1 117 ? 8.305 -7.875 36.553 1.00 14.23 551 ILE B C 1
ATOM 4457 O O . ILE B 1 117 ? 9.245 -7.213 36.101 1.00 14.67 551 ILE B O 1
ATOM 4473 N N . ALA B 1 118 ? 7.165 -7.335 36.976 1.00 14.16 552 ALA B N 1
ATOM 4474 C CA . ALA B 1 118 ? 6.938 -5.900 37.047 1.00 14.50 552 ALA B CA 1
ATOM 4475 C C . ALA B 1 118 ? 6.980 -5.452 38.501 1.00 14.64 552 ALA B C 1
ATOM 4476 O O . ALA B 1 118 ? 6.489 -6.155 39.390 1.00 14.31 552 ALA B O 1
ATOM 4483 N N . HIS B 1 119 ? 7.557 -4.275 38.735 1.00 15.10 553 HIS B N 1
ATOM 4484 C CA . HIS B 1 119 ? 7.661 -3.689 40.063 1.00 15.45 553 HIS B CA 1
ATOM 4485 C C . HIS B 1 119 ? 7.026 -2.309 40.058 1.00 16.35 553 HIS B C 1
ATOM 4486 O O . HIS B 1 119 ? 7.279 -1.508 39.151 1.00 16.97 553 HIS B O 1
ATOM 4500 N N . GLN B 1 120 ? 6.222 -2.028 41.075 1.00 16.78 554 GLN B N 1
ATOM 4501 C CA . GLN B 1 120 ? 5.902 -0.662 41.459 1.00 17.88 554 GLN B CA 1
ATOM 4502 C C . GLN B 1 120 ? 6.713 -0.350 42.708 1.00 18.25 554 GLN B C 1
ATOM 4503 O O . GLN B 1 120 ? 6.666 -1.105 43.685 1.00 17.94 554 GLN B O 1
ATOM 4517 N N . ALA B 1 121 ? 7.480 0.734 42.661 1.00 19.01 555 ALA B N 1
ATOM 4518 C CA . ALA B 1 121 ? 8.430 1.061 43.713 1.00 25.32 555 ALA B CA 1
ATOM 4519 C C . ALA B 1 121 ? 7.828 2.062 44.690 1.00 31.89 555 ALA B C 1
ATOM 4520 O O . ALA B 1 121 ? 7.181 3.031 44.282 1.00 31.34 555 ALA B O 1
ATOM 4527 N N . SER B 1 122 ? 8.051 1.815 45.980 1.00 45.19 556 SER B N 1
ATOM 4528 C CA . SER B 1 122 ? 7.661 2.729 47.055 1.00 65.52 556 SER B CA 1
ATOM 4529 C C . SER B 1 122 ? 6.252 3.274 46.841 1.00 94.23 556 SER B C 1
ATOM 4530 O O . SER B 1 122 ? 6.006 4.481 46.881 1.00 105.18 556 SER B O 1
ATOM 4538 N N . GLU B 1 123 ? 5.314 2.356 46.623 1.00 42.72 557 GLU B N 1
ATOM 4539 C CA . GLU B 1 123 ? 3.943 2.703 46.275 1.00 31.90 557 GLU B CA 1
ATOM 4540 C C . GLU B 1 123 ? 3.141 1.420 46.069 1.00 29.65 557 GLU B C 1
ATOM 4541 O O . GLU B 1 123 ? 3.414 0.677 45.121 1.00 27.84 557 GLU B O 1
ATOM 4553 N N . PRO B 1 124 ? 2.167 1.101 46.924 1.00 29.99 558 PRO B N 1
ATOM 4554 C CA . PRO B 1 124 ? 1.342 -0.087 46.667 1.00 28.35 558 PRO B CA 1
ATOM 4555 C C . PRO B 1 124 ? 0.550 0.072 45.377 1.00 28.82 558 PRO B C 1
ATOM 4556 O O . PRO B 1 124 ? 0.260 1.184 44.934 1.00 28.33 558 PRO B O 1
ATOM 4567 N N . ARG B 1 125 ? 0.200 -1.060 44.768 1.00 25.43 559 ARG B N 1
ATOM 4568 C CA . ARG B 1 125 ? -0.521 -1.031 43.500 1.00 24.47 559 ARG B CA 1
ATOM 4569 C C . ARG B 1 125 ? -1.349 -2.296 43.357 1.00 25.40 559 ARG B C 1
ATOM 4570 O O . ARG B 1 125 ? -0.799 -3.401 43.359 1.00 23.07 559 ARG B O 1
ATOM 4591 N N . GLN B 1 126 ? -2.663 -2.135 43.221 1.00 24.59 560 GLN B N 1
ATOM 4592 C CA . GLN B 1 126 ? -3.544 -3.261 42.934 1.00 27.38 560 GLN B CA 1
ATOM 4593 C C . GLN B 1 126 ? -3.521 -3.514 41.432 1.00 27.07 560 GLN B C 1
ATOM 4594 O O . GLN B 1 126 ? -4.063 -2.725 40.652 1.00 27.22 560 GLN B O 1
ATOM 4608 N N . TRP B 1 127 ? -2.894 -4.611 41.025 1.00 22.22 561 TRP B N 1
ATOM 4609 C CA . TRP B 1 127 ? -2.830 -4.945 39.611 1.00 21.97 561 TRP B CA 1
ATOM 4610 C C . TRP B 1 127 ? -4.207 -5.382 39.128 1.00 23.61 561 TRP B C 1
ATOM 4611 O O . TRP B 1 127 ? -4.844 -6.250 39.733 1.00 27.70 561 TRP B O 1
ATOM 4632 N N . GLN B 1 128 ? -4.669 -4.769 38.044 1.00 22.87 562 GLN B N 1
ATOM 4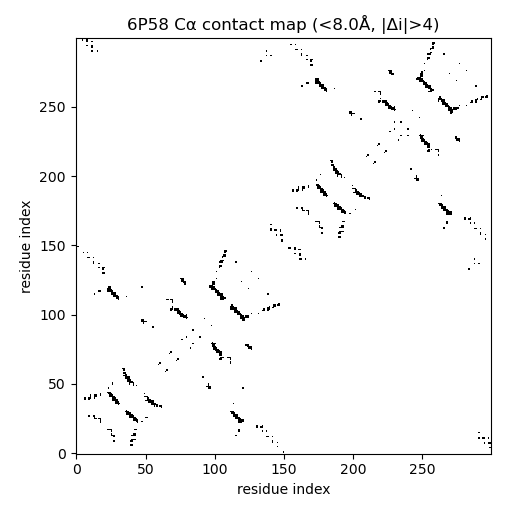633 C CA . GLN B 1 128 ? -6.000 -5.025 37.517 1.00 27.02 562 GLN B CA 1
ATOM 4634 C C . GL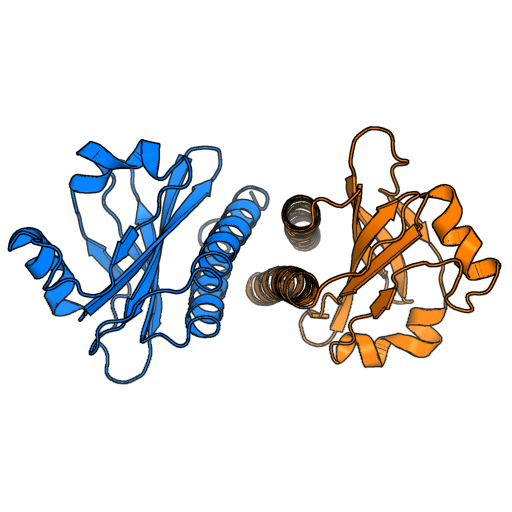N B 1 128 ? -5.980 -6.206 36.550 1.00 25.65 562 GLN B C 1
ATOM 4635 O O . GLN B 1 128 ? -4.941 -6.572 35.996 1.00 23.91 562 GLN B O 1
ATOM 4649 N N . GLU B 1 129 ? -7.161 -6.796 36.348 1.00 28.11 563 GLU B N 1
ATOM 4650 C CA . GLU B 1 129 ? -7.269 -8.003 35.533 1.00 27.20 563 GLU B CA 1
ATOM 4651 C C . GLU B 1 129 ? -6.726 -7.776 34.127 1.00 24.81 563 GLU B C 1
ATOM 4652 O O . GLU B 1 129 ? -5.972 -8.602 33.600 1.00 27.44 563 GLU B O 1
ATOM 4664 N N . ILE B 1 130 ? -7.106 -6.663 33.496 1.00 25.45 564 ILE B N 1
ATOM 4665 C CA . ILE B 1 130 ? -6.695 -6.436 32.114 1.00 25.16 564 ILE B CA 1
ATOM 4666 C C . ILE B 1 130 ? -5.196 -6.182 32.029 1.00 23.26 564 ILE B C 1
ATOM 4667 O O . ILE B 1 130 ? -4.546 -6.585 31.057 1.00 25.47 564 ILE B O 1
ATOM 4683 N N . GLU B 1 131 ? -4.620 -5.515 33.034 1.00 21.89 565 GLU B N 1
ATOM 4684 C CA . GLU B 1 131 ? -3.170 -5.362 33.078 1.00 20.08 565 GLU B CA 1
ATOM 4685 C C . GLU B 1 131 ? -2.486 -6.717 33.195 1.00 21.42 565 GLU B C 1
ATOM 4686 O O . GLU B 1 131 ? -1.490 -6.985 32.512 1.00 23.24 565 GLU B O 1
ATOM 4698 N N . ILE B 1 132 ? -3.004 -7.582 34.065 1.00 19.55 566 ILE B N 1
ATOM 4699 C CA . ILE B 1 132 ? -2.431 -8.914 34.218 1.00 20.57 566 ILE B CA 1
ATOM 4700 C C . ILE B 1 132 ? -2.513 -9.679 32.905 1.00 21.17 566 ILE B C 1
ATOM 4701 O O . ILE B 1 132 ? -1.555 -10.346 32.495 1.00 21.92 566 ILE B O 1
ATOM 4717 N N . ASP B 1 133 ? -3.655 -9.586 32.219 1.00 20.22 567 ASP B N 1
ATOM 4718 C CA . ASP B 1 133 ? -3.827 -10.298 30.957 1.00 21.99 567 ASP B CA 1
ATOM 4719 C C . ASP B 1 133 ? -2.828 -9.816 29.915 1.00 22.76 567 ASP B C 1
ATOM 4720 O O . ASP B 1 133 ? -2.198 -10.623 29.221 1.00 23.33 567 ASP B O 1
ATOM 4729 N N . GLN B 1 134 ? -2.674 -8.497 29.783 1.00 21.57 568 GLN B N 1
ATOM 4730 C CA . GLN B 1 134 ? -1.761 -7.961 28.778 1.00 23.16 568 GLN B CA 1
ATOM 4731 C C . GLN B 1 134 ? -0.316 -8.321 29.100 1.00 20.25 568 GLN B C 1
ATOM 4732 O O . GLN B 1 134 ? 0.467 -8.637 28.197 1.00 19.17 568 GLN B O 1
ATOM 4746 N N . PHE B 1 135 ? 0.054 -8.279 30.381 1.00 16.48 569 PHE B N 1
ATOM 4747 C CA . PHE B 1 135 ? 1.405 -8.656 30.783 1.00 15.35 569 PHE B CA 1
ATOM 4748 C C . PHE B 1 135 ? 1.651 -10.137 30.529 1.00 17.41 569 PHE B C 1
ATOM 4749 O O . PHE B 1 135 ? 2.717 -10.522 30.034 1.00 17.82 569 PHE B O 1
ATOM 4766 N N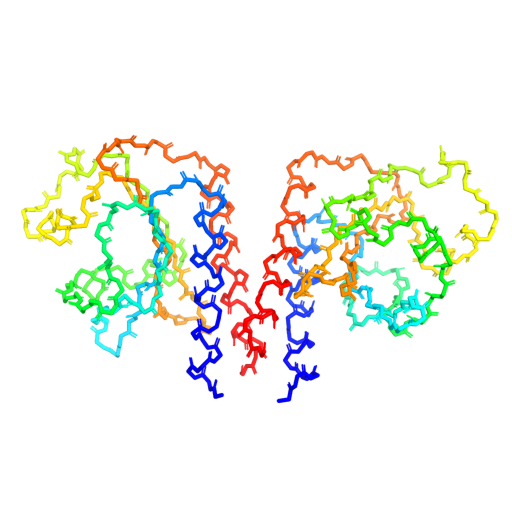 . SER B 1 136 ? 0.671 -10.981 30.863 1.00 15.97 570 SER B N 1
ATOM 4767 C CA . SER B 1 136 ? 0.785 -12.407 30.584 1.00 17.22 570 SER B CA 1
ATOM 4768 C C . SER B 1 136 ? 0.901 -12.668 29.087 1.00 20.77 570 SER B C 1
ATOM 4769 O O . SER B 1 136 ? 1.708 -13.500 28.655 1.00 22.24 570 SER B O 1
ATOM 4777 N N . GLU B 1 137 ? 0.099 -11.970 28.278 1.00 20.42 571 GLU B N 1
ATOM 4778 C CA . GLU B 1 137 ? 0.157 -12.171 26.833 1.00 20.88 571 GLU B CA 1
ATOM 4779 C C . GLU B 1 137 ? 1.492 -11.714 26.257 1.00 23.63 571 GLU B C 1
ATOM 4780 O O . GLU B 1 137 ? 1.989 -12.315 25.297 1.00 19.70 571 GLU B O 1
ATOM 4792 N N . LEU B 1 138 ? 2.081 -10.659 26.821 1.00 17.22 572 LEU B N 1
ATOM 4793 C CA . LEU B 1 138 ? 3.409 -10.232 26.390 1.00 15.66 572 LEU B CA 1
ATOM 4794 C C . LEU B 1 138 ? 4.430 -11.339 26.616 1.00 19.05 572 LEU B C 1
ATOM 4795 O O . LEU B 1 138 ? 5.221 -11.667 25.723 1.00 17.60 572 LEU B O 1
ATOM 4811 N N . ALA B 1 139 ? 4.427 -11.929 27.814 1.00 16.76 573 ALA B N 1
ATOM 4812 C CA . ALA B 1 139 ? 5.335 -13.034 28.095 1.00 16.07 573 ALA B CA 1
ATOM 4813 C C . ALA B 1 139 ? 5.079 -14.208 27.157 1.00 17.99 573 ALA B C 1
ATOM 4814 O O . ALA B 1 139 ? 6.023 -14.826 26.652 1.00 17.60 573 ALA B O 1
ATOM 4821 N N . SER B 1 140 ? 3.805 -14.523 26.903 1.00 16.18 574 SER B N 1
ATOM 4822 C CA . SER B 1 140 ? 3.478 -15.634 26.014 1.00 18.24 574 SER B CA 1
ATOM 4823 C C . SER B 1 140 ? 3.979 -15.377 24.599 1.00 18.10 574 SER B C 1
ATOM 4824 O O . SER B 1 140 ? 4.532 -16.277 23.954 1.00 21.11 574 SER B O 1
ATOM 4832 N N . THR B 1 141 ? 3.783 -14.159 24.092 1.00 19.41 575 THR B N 1
ATOM 4833 C CA . THR B 1 141 ? 4.244 -13.835 22.746 1.00 18.28 575 THR B CA 1
ATOM 4834 C C . THR B 1 141 ? 5.752 -14.011 22.635 1.00 17.81 575 THR B C 1
ATOM 4835 O O . THR B 1 141 ? 6.253 -14.614 21.679 1.00 17.96 575 THR B O 1
ATOM 4846 N N . GLY B 1 142 ? 6.496 -13.486 23.610 1.00 15.95 576 GLY B N 1
ATOM 4847 C CA . GLY B 1 142 ? 7.939 -13.649 23.586 1.00 16.35 576 GLY B CA 1
ATOM 4848 C C . GLY B 1 142 ? 8.354 -15.105 23.657 1.00 17.55 576 GLY B C 1
ATOM 4849 O O . GLY B 1 142 ? 9.266 -15.536 22.947 1.00 18.39 576 GLY B O 1
ATOM 4853 N N . SER B 1 143 ? 7.683 -15.884 24.510 1.00 17.50 577 SER B N 1
ATOM 4854 C CA . SER B 1 143 ? 8.010 -17.300 24.639 1.00 17.12 577 SER B CA 1
ATOM 4855 C C . SER B 1 143 ? 7.728 -18.052 23.345 1.00 18.21 577 SER B C 1
ATOM 4856 O O . SER B 1 143 ? 8.537 -18.880 22.912 1.00 20.69 577 SER B O 1
ATOM 4864 N N . LEU B 1 144 ? 6.581 -17.784 22.717 1.00 18.58 578 LEU B N 1
ATOM 4865 C CA . LEU B 1 144 ? 6.248 -18.464 21.469 1.00 19.99 578 LEU B CA 1
ATOM 4866 C C . LEU B 1 144 ? 7.238 -18.110 20.366 1.00 20.09 578 LEU B C 1
ATOM 4867 O O . LEU B 1 144 ? 7.611 -18.967 19.558 1.00 21.25 578 LEU B O 1
ATOM 4883 N N . VAL B 1 145 ? 7.674 -16.850 20.310 1.00 19.20 579 VAL B N 1
ATOM 4884 C CA . VAL B 1 145 ? 8.666 -16.469 19.309 1.00 19.68 579 VAL B CA 1
ATOM 4885 C C . VAL B 1 145 ? 9.942 -17.280 19.492 1.00 19.92 579 VAL B C 1
ATOM 4886 O O . VAL B 1 145 ? 10.515 -17.792 18.522 1.00 21.05 579 VAL B O 1
ATOM 4899 N N . LEU B 1 146 ? 10.405 -17.418 20.737 1.00 19.18 580 LEU B N 1
ATOM 4900 C CA . LEU B 1 146 ? 11.623 -18.183 20.981 1.00 19.87 580 LEU B CA 1
ATOM 4901 C C . LEU B 1 146 ? 11.436 -19.650 20.612 1.00 22.48 580 LEU B C 1
ATOM 4902 O O . LEU B 1 146 ? 12.364 -20.294 20.108 1.00 25.08 580 LEU B O 1
ATOM 4918 N N . GLU B 1 147 ? 10.241 -20.197 20.849 1.00 21.30 581 GLU B N 1
ATOM 4919 C CA . GLU B 1 147 ? 9.972 -21.573 20.443 1.00 23.52 581 GLU B CA 1
ATOM 4920 C C . GLU B 1 147 ? 10.128 -21.742 18.938 1.00 25.43 581 GLU B C 1
ATOM 4921 O O . GLU B 1 147 ? 10.636 -22.766 18.467 1.00 27.03 581 GLU B O 1
ATOM 4933 N N . ARG B 1 148 ? 9.697 -20.743 18.165 1.00 23.64 582 ARG B N 1
ATOM 4934 C CA . ARG B 1 148 ? 9.721 -20.855 16.712 1.00 26.14 582 ARG B CA 1
ATOM 4935 C C . ARG B 1 148 ? 11.089 -20.529 16.128 1.00 25.27 582 ARG B C 1
ATOM 4936 O O . ARG B 1 148 ? 11.443 -21.052 15.065 1.00 26.85 582 ARG B O 1
ATOM 4957 N N . LEU B 1 149 ? 11.867 -19.672 16.794 1.00 25.15 583 LEU B N 1
ATOM 4958 C CA . LEU B 1 149 ? 13.150 -19.258 16.237 1.00 24.77 583 LEU B CA 1
ATOM 4959 C C . LEU B 1 149 ? 14.129 -20.420 16.148 1.00 30.61 583 LEU B C 1
ATOM 4960 O O . LEU B 1 149 ? 14.989 -20.436 15.260 1.00 33.98 583 LEU B O 1
ATOM 4976 N N . HIS B 1 150 ? 14.021 -21.390 17.050 1.00 29.71 584 HIS B N 1
ATOM 4977 C CA . HIS B 1 150 ? 14.945 -22.516 17.078 1.00 38.62 584 HIS B CA 1
ATOM 4978 C C . HIS B 1 150 ? 14.217 -23.797 17.467 1.00 45.16 584 HIS B C 1
ATOM 4979 O O . HIS B 1 150 ? 13.063 -23.764 17.891 1.00 39.88 584 HIS B O 1
#

Organism: Thermosynechococcus vestitus (strain NIES-2133 / IAM M-273 / BP-1) (NCBI:txid197221)

B-factor: mean 26.43, std 14.97, range [10.72, 148.42]